Protein AF-A0A969ICI6-F1 (afdb_monomer)

Sequence (180 aa):
PVVDEGGFGYSMNFIQTKTVRDAAAMLDCVSHPQIGDPFIIPKPAEPYATLARKDPGKLRIGLVLSEMFGVKVDPEVAAAVKETGKVLASMGHTVEPAETEIGGLDTLRAVNNLFFFAFDARLDAYAKRTGLKPGPDTLEPVILSIYEWAKSITPAQFTARSPLPTRPVAAWPRSSRATT

Structure (mmCIF, N/CA/C/O backbone):
data_AF-A0A969ICI6-F1
#
_entry.id   AF-A0A969ICI6-F1
#
loop_
_atom_site.group_PDB
_atom_site.id
_atom_site.type_symbol
_atom_site.label_atom_id
_atom_site.label_alt_id
_atom_site.label_comp_id
_atom_site.label_asym_id
_atom_site.label_entity_id
_atom_site.label_seq_id
_atom_site.pdbx_PDB_ins_code
_atom_site.Cartn_x
_atom_site.Cartn_y
_atom_site.Cartn_z
_atom_site.occupancy
_atom_site.B_iso_or_equiv
_atom_site.auth_seq_id
_atom_site.auth_comp_id
_atom_site.auth_asym_id
_atom_site.auth_atom_id
_atom_site.pdbx_PDB_model_num
ATOM 1 N N . PRO A 1 1 ? -22.402 12.761 1.453 1.00 47.88 1 PRO A N 1
ATOM 2 C CA . 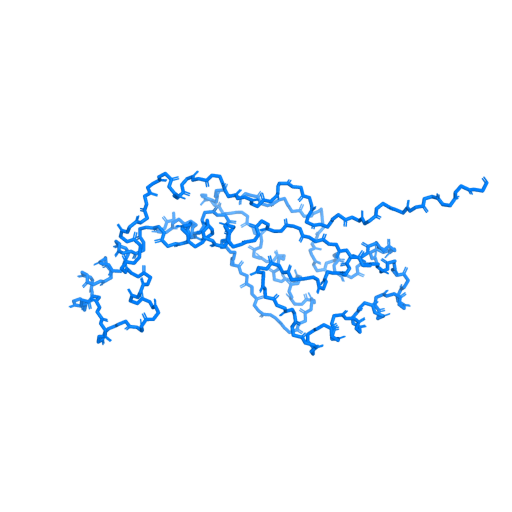PRO A 1 1 ? -21.967 11.355 1.674 1.00 47.88 1 PRO A CA 1
ATOM 3 C C . PRO A 1 1 ? -22.437 10.852 3.053 1.00 47.88 1 PRO A C 1
ATOM 5 O O . PRO A 1 1 ? -22.438 11.639 3.992 1.00 47.88 1 PRO A O 1
ATOM 8 N N . VAL A 1 2 ? -22.898 9.597 3.169 1.00 53.31 2 VAL A N 1
ATOM 9 C CA . VAL A 1 2 ? -23.387 9.006 4.446 1.00 53.31 2 VAL A CA 1
ATOM 10 C C . VAL A 1 2 ? -22.228 8.578 5.364 1.00 53.31 2 VAL A C 1
ATOM 12 O O . VAL A 1 2 ? -22.405 8.459 6.572 1.00 53.31 2 VAL A O 1
ATOM 15 N N . VAL A 1 3 ? -21.034 8.388 4.801 1.00 57.97 3 VAL A N 1
ATOM 16 C CA . VAL A 1 3 ? -19.773 8.137 5.507 1.00 57.97 3 VAL A CA 1
ATOM 17 C C . VAL A 1 3 ? -18.710 8.999 4.821 1.00 57.97 3 VAL A C 1
ATOM 19 O O . VAL A 1 3 ? -18.741 9.122 3.596 1.00 57.97 3 VAL A O 1
ATOM 22 N N . ASP A 1 4 ? -17.849 9.643 5.608 1.00 58.12 4 ASP A N 1
ATOM 23 C CA . ASP A 1 4 ? -16.663 10.358 5.116 1.00 58.12 4 ASP A CA 1
ATOM 24 C C . ASP A 1 4 ? -15.622 9.369 4.550 1.00 58.12 4 ASP A C 1
ATOM 26 O O . ASP A 1 4 ? -15.806 8.148 4.600 1.00 58.12 4 ASP A O 1
ATOM 30 N N . GLU A 1 5 ? -14.508 9.877 4.036 1.00 66.81 5 GLU A N 1
ATOM 31 C CA . GLU A 1 5 ? -13.330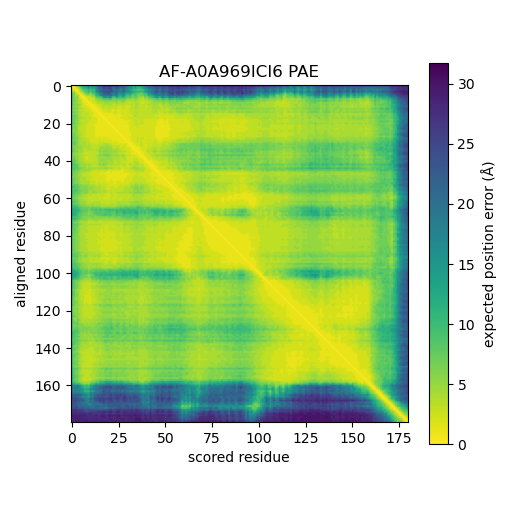 9.071 3.749 1.00 66.81 5 GLU A CA 1
ATOM 32 C C . GLU A 1 5 ? -12.826 8.363 5.019 1.00 66.81 5 GLU A C 1
ATOM 34 O O . GLU A 1 5 ? -12.263 8.961 5.939 1.00 66.81 5 GLU A O 1
ATOM 39 N N . GLY A 1 6 ? -13.014 7.043 5.075 1.00 66.31 6 GLY A N 1
ATOM 40 C CA . GLY A 1 6 ? -12.426 6.227 6.127 1.00 66.31 6 GLY A CA 1
ATOM 41 C C . GLY A 1 6 ? -10.909 6.218 5.982 1.00 66.31 6 GLY A C 1
ATOM 42 O O . GLY A 1 6 ? -10.407 5.747 4.976 1.00 66.31 6 GLY A O 1
ATOM 43 N N . GLY A 1 7 ? -10.166 6.696 6.981 1.00 73.25 7 GLY A N 1
ATOM 44 C CA . GLY A 1 7 ? -8.702 6.576 7.001 1.00 73.25 7 GLY A CA 1
ATOM 45 C C . GLY A 1 7 ? -7.912 7.835 6.641 1.00 73.25 7 GLY A C 1
ATOM 46 O O . GLY A 1 7 ? -6.708 7.719 6.441 1.00 73.25 7 GLY A O 1
ATOM 47 N N . PHE A 1 8 ? -8.532 9.021 6.612 1.00 77.69 8 PHE A N 1
ATOM 48 C CA . PHE A 1 8 ? -7.826 10.317 6.630 1.00 77.69 8 PHE A CA 1
ATOM 49 C C . PHE A 1 8 ? -6.759 10.503 5.525 1.00 77.69 8 PHE A C 1
ATOM 51 O O . PHE A 1 8 ? -5.668 11.003 5.804 1.00 77.69 8 PHE A O 1
ATOM 58 N N . GLY A 1 9 ? -7.023 10.072 4.289 1.00 81.56 9 GLY A N 1
ATOM 59 C CA . GLY A 1 9 ? -6.062 10.134 3.178 1.00 81.56 9 GLY A CA 1
ATOM 60 C C . GLY A 1 9 ? -5.249 8.856 2.963 1.00 81.56 9 GLY A C 1
ATOM 61 O O . GLY A 1 9 ? -4.500 8.772 1.992 1.00 81.56 9 GLY A O 1
ATOM 62 N N . TYR A 1 10 ? -5.351 7.867 3.862 1.00 82.19 10 TYR A N 1
ATOM 63 C CA . TYR A 1 10 ? -4.535 6.644 3.823 1.00 82.19 10 TYR A CA 1
ATOM 64 C C . TYR A 1 10 ? -5.280 5.406 3.320 1.00 82.19 10 TYR A C 1
ATOM 66 O O . TYR A 1 10 ? -4.633 4.422 2.957 1.00 82.19 10 TYR A O 1
ATOM 74 N N . SER A 1 11 ? -6.616 5.414 3.308 1.00 84.50 11 SER A N 1
ATOM 75 C CA . SER A 1 11 ? -7.381 4.326 2.697 1.00 84.50 11 SER A CA 1
ATOM 76 C C . SER A 1 11 ? -7.722 4.681 1.263 1.00 84.50 11 SER A C 1
ATOM 78 O O . SER A 1 11 ? -8.246 5.755 0.992 1.00 84.50 11 SER A O 1
ATOM 80 N N . MET A 1 12 ? -7.459 3.754 0.348 1.00 85.81 12 MET A N 1
ATOM 81 C CA . MET A 1 12 ? -7.749 3.929 -1.068 1.00 85.81 12 MET A CA 1
ATOM 82 C C . MET A 1 12 ? -8.627 2.781 -1.546 1.00 85.81 12 MET A C 1
ATOM 84 O O . MET A 1 12 ? -8.307 1.611 -1.334 1.00 85.81 12 MET A O 1
ATOM 88 N N . ASN A 1 13 ? -9.717 3.117 -2.232 1.00 86.88 13 ASN A N 1
ATOM 89 C CA . ASN A 1 13 ? -10.552 2.132 -2.905 1.00 86.88 13 ASN A CA 1
ATOM 90 C C . ASN A 1 13 ? -10.046 1.921 -4.330 1.00 86.88 13 ASN A C 1
ATOM 92 O O . ASN A 1 13 ? -9.861 2.877 -5.084 1.00 86.88 13 ASN A O 1
ATOM 96 N N . PHE A 1 14 ? -9.859 0.661 -4.714 1.00 91.88 14 PHE A N 1
ATOM 97 C CA . PHE A 1 14 ? -9.581 0.293 -6.095 1.00 91.88 14 PHE A CA 1
ATOM 98 C C . PHE A 1 14 ? -10.059 -1.136 -6.392 1.00 91.88 14 PHE A C 1
ATOM 100 O O . PHE A 1 14 ? -10.727 -1.763 -5.571 1.00 91.88 14 PHE A O 1
ATOM 107 N N . ILE A 1 15 ? -9.759 -1.639 -7.588 1.00 94.31 15 ILE A N 1
ATOM 108 C CA . ILE A 1 15 ? -10.262 -2.910 -8.109 1.00 94.31 15 ILE A CA 1
ATOM 109 C C . ILE A 1 15 ? -9.112 -3.897 -8.288 1.00 94.31 15 ILE A C 1
ATOM 111 O O . ILE A 1 15 ? -8.059 -3.564 -8.834 1.00 94.31 15 ILE A O 1
ATOM 115 N N . GLN A 1 16 ? -9.339 -5.143 -7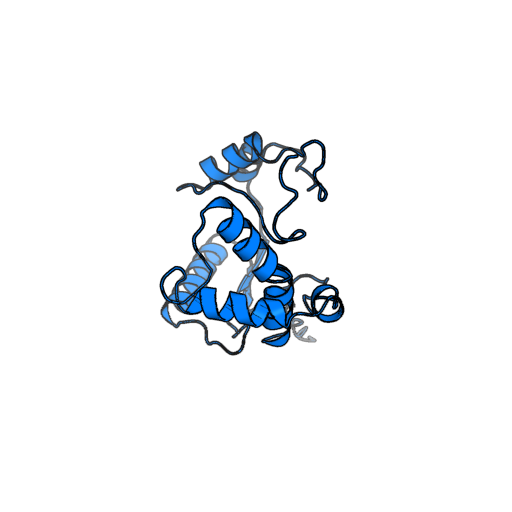.875 1.00 97.25 16 GLN A N 1
ATOM 116 C CA . GLN A 1 16 ? -8.412 -6.238 -8.131 1.00 97.25 16 GLN A CA 1
ATOM 117 C C . GLN A 1 16 ? -8.581 -6.751 -9.567 1.00 97.25 16 GLN A C 1
ATOM 119 O O . GLN A 1 16 ? -9.682 -7.097 -9.992 1.00 97.25 16 GLN A O 1
ATOM 124 N N . THR A 1 17 ? -7.481 -6.833 -10.316 1.00 97.81 17 THR A N 1
ATOM 125 C CA . THR A 1 17 ? -7.467 -7.316 -11.705 1.00 97.81 17 THR A CA 1
ATOM 126 C C . THR A 1 17 ? -6.329 -8.313 -11.921 1.00 97.81 17 THR A C 1
ATOM 128 O O . THR A 1 17 ? -5.400 -8.396 -11.120 1.00 97.81 17 THR A O 1
ATOM 131 N N . LYS A 1 18 ? -6.401 -9.094 -13.007 1.00 98.06 18 LYS A N 1
ATOM 132 C CA . LYS A 1 18 ? -5.344 -10.050 -13.392 1.00 98.06 18 LYS A CA 1
ATOM 133 C C . LYS A 1 18 ? -4.358 -9.487 -14.416 1.00 98.06 18 LYS A C 1
ATOM 135 O O . LYS A 1 18 ? -3.350 -10.128 -14.694 1.00 98.06 18 LYS A O 1
ATOM 140 N N . THR A 1 19 ? -4.651 -8.332 -15.015 1.00 98.25 19 THR A N 1
ATOM 141 C CA . THR A 1 19 ? -3.803 -7.727 -16.047 1.00 98.25 19 THR A CA 1
ATOM 142 C C . THR A 1 19 ? -3.689 -6.220 -15.846 1.00 98.25 19 THR A C 1
ATOM 144 O O . THR A 1 19 ? -4.648 -5.563 -15.444 1.00 98.25 19 THR A O 1
ATOM 147 N N . VAL A 1 20 ? -2.528 -5.656 -16.194 1.00 97.69 20 VAL A N 1
ATOM 148 C CA . VAL A 1 20 ? -2.287 -4.201 -16.134 1.00 97.69 20 VAL A CA 1
ATOM 149 C C . VAL A 1 20 ? -3.232 -3.437 -17.067 1.00 97.69 20 VAL A C 1
ATOM 151 O O . VAL A 1 20 ? -3.688 -2.352 -16.725 1.00 97.69 20 VAL A O 1
ATOM 154 N N . ARG A 1 21 ? -3.581 -4.023 -18.221 1.00 97.94 21 ARG A N 1
ATOM 155 C CA . ARG A 1 21 ? -4.558 -3.453 -19.161 1.00 97.94 21 ARG A CA 1
ATOM 156 C C . ARG A 1 21 ? -5.906 -3.211 -18.486 1.00 97.94 21 ARG A C 1
ATOM 158 O O . ARG A 1 21 ? -6.483 -2.143 -18.665 1.00 97.94 21 ARG A O 1
ATOM 165 N N . ASP A 1 22 ? -6.401 -4.194 -17.739 1.00 98.12 22 ASP A N 1
ATOM 166 C CA . ASP A 1 22 ? -7.715 -4.095 -17.107 1.00 98.12 22 ASP A CA 1
ATOM 167 C C . ASP A 1 22 ? -7.663 -3.119 -15.918 1.00 98.12 22 ASP A C 1
ATOM 169 O O . ASP A 1 22 ? -8.577 -2.316 -15.760 1.00 98.12 22 ASP A O 1
ATOM 173 N N . ALA A 1 23 ? -6.568 -3.095 -15.142 1.00 98.06 23 ALA A N 1
ATOM 174 C CA . ALA A 1 23 ? -6.358 -2.071 -14.110 1.00 98.06 23 ALA A CA 1
ATOM 175 C C . ALA A 1 23 ? -6.380 -0.648 -14.698 1.00 98.06 23 ALA A C 1
ATOM 177 O O . ALA A 1 23 ? -7.051 0.232 -14.165 1.00 98.06 23 ALA A O 1
ATOM 178 N N . ALA A 1 24 ? -5.689 -0.431 -15.820 1.00 97.56 24 ALA A N 1
ATOM 179 C CA . ALA A 1 24 ? -5.647 0.862 -16.492 1.00 97.56 24 ALA A CA 1
ATOM 180 C C . ALA A 1 24 ? -7.034 1.295 -17.000 1.00 97.56 24 ALA A C 1
ATOM 182 O O . ALA A 1 24 ? -7.441 2.430 -16.770 1.00 97.56 24 ALA A O 1
ATOM 183 N N . ALA A 1 25 ? -7.795 0.375 -17.602 1.00 97.38 25 ALA A N 1
ATOM 184 C CA . ALA A 1 25 ? -9.175 0.645 -18.006 1.00 97.38 25 ALA A CA 1
ATOM 185 C C . ALA A 1 25 ? -10.076 0.981 -16.804 1.00 97.38 25 ALA A C 1
ATOM 187 O O . ALA A 1 25 ? -10.902 1.887 -16.887 1.00 97.38 25 ALA A O 1
ATOM 188 N N . MET A 1 26 ? -9.896 0.302 -15.666 1.00 97.88 26 MET A N 1
ATOM 189 C CA . MET A 1 26 ? -10.672 0.612 -14.465 1.00 97.88 26 MET A CA 1
ATOM 190 C C . MET A 1 26 ? -10.329 1.982 -13.879 1.00 97.88 26 MET A C 1
ATOM 192 O O . MET A 1 26 ? -11.252 2.672 -13.454 1.00 97.88 26 MET A O 1
ATOM 196 N N . LEU A 1 27 ? -9.060 2.412 -13.893 1.00 96.56 27 LEU A N 1
ATOM 197 C CA . LEU A 1 27 ? -8.688 3.779 -13.496 1.00 96.56 27 LEU A CA 1
ATOM 198 C C . LEU A 1 27 ? -9.403 4.825 -14.363 1.00 96.56 27 LEU A C 1
ATOM 200 O O . LEU A 1 27 ? -9.948 5.792 -13.832 1.00 96.56 27 LEU A O 1
ATOM 204 N N . ASP A 1 28 ? -9.485 4.599 -15.678 1.00 96.12 28 ASP A N 1
ATOM 205 C CA . ASP A 1 28 ? -10.225 5.487 -16.584 1.00 96.12 28 ASP A CA 1
ATOM 206 C C . ASP A 1 28 ? -11.712 5.589 -16.228 1.00 96.12 28 ASP A C 1
ATOM 208 O O . ASP A 1 28 ? -12.308 6.651 -16.396 1.00 96.12 28 ASP A O 1
ATOM 212 N N . CYS A 1 29 ? -12.310 4.522 -15.693 1.00 94.81 29 CYS A N 1
ATOM 213 C CA . CYS A 1 29 ? -13.703 4.524 -15.255 1.00 94.81 29 CYS A CA 1
ATOM 214 C C . CYS A 1 29 ? -13.898 5.168 -13.874 1.00 94.81 29 CYS A C 1
ATOM 216 O O . CYS A 1 29 ? -14.806 5.984 -13.703 1.00 94.81 29 CYS A O 1
ATOM 218 N N . VAL A 1 30 ? -13.087 4.800 -12.876 1.00 93.06 30 VAL A N 1
ATOM 219 C CA . VAL A 1 30 ? -13.411 5.061 -11.458 1.00 93.06 30 VAL A CA 1
ATOM 220 C C . VAL A 1 30 ? -12.621 6.198 -10.825 1.00 93.06 30 VAL A C 1
ATOM 222 O O . VAL A 1 30 ? -13.051 6.719 -9.801 1.00 93.06 30 VAL A O 1
ATOM 225 N N . SER A 1 31 ? -11.504 6.631 -11.414 1.00 91.44 31 SER A N 1
ATOM 226 C CA . SER A 1 31 ? -10.666 7.689 -10.835 1.00 91.44 31 SER A CA 1
ATOM 227 C C . SER A 1 31 ? -11.244 9.078 -11.105 1.00 91.44 31 SER A C 1
ATOM 229 O O . SER A 1 31 ? -10.595 9.901 -11.732 1.00 91.44 31 SER A O 1
ATOM 231 N N . HIS A 1 32 ? -12.478 9.357 -10.692 1.00 88.44 32 HIS A N 1
ATOM 232 C CA . HIS A 1 32 ? -13.139 10.653 -10.868 1.00 88.44 32 HIS A CA 1
ATOM 233 C C . HIS A 1 32 ? -13.442 11.286 -9.510 1.00 88.44 32 HIS A C 1
ATOM 235 O O . HIS A 1 32 ? -14.122 10.632 -8.718 1.00 88.44 32 HIS A O 1
ATOM 241 N N . PRO A 1 33 ? -13.023 12.542 -9.256 1.00 88.50 33 PRO A N 1
ATOM 242 C CA . PRO A 1 33 ? -13.374 13.212 -8.011 1.00 88.50 33 PRO A CA 1
ATOM 243 C C . PRO A 1 33 ? -14.897 13.346 -7.897 1.00 88.50 33 PRO A C 1
ATOM 245 O O . PRO A 1 33 ? -15.570 13.716 -8.865 1.00 88.50 33 PRO A O 1
ATOM 248 N N . GLN A 1 34 ? -15.433 13.026 -6.727 1.00 86.62 34 GLN A N 1
ATOM 249 C CA . GLN A 1 34 ? -16.843 13.138 -6.377 1.00 86.62 34 GLN A CA 1
ATOM 250 C C . GLN A 1 34 ? -17.090 14.375 -5.506 1.00 86.62 34 GLN A C 1
ATOM 252 O O . GLN A 1 34 ? -16.189 14.937 -4.880 1.00 86.62 34 GLN A O 1
ATOM 257 N N . ILE A 1 35 ? -18.347 14.825 -5.460 1.00 87.25 35 ILE A N 1
ATOM 258 C CA . ILE A 1 35 ? -18.742 15.933 -4.586 1.00 87.25 35 ILE A CA 1
ATOM 259 C C . ILE A 1 35 ? -18.519 15.517 -3.128 1.00 87.25 35 ILE A C 1
ATOM 261 O O . ILE A 1 35 ? -19.179 14.606 -2.625 1.00 87.25 35 ILE A O 1
ATOM 265 N N . GLY A 1 36 ? -17.637 16.249 -2.449 1.00 84.12 36 GLY A N 1
ATOM 266 C CA . GLY A 1 36 ? -17.279 16.007 -1.054 1.00 84.12 36 GLY A CA 1
ATOM 267 C C . GLY A 1 36 ? -15.954 15.274 -0.856 1.00 84.12 36 GLY A C 1
ATOM 268 O O . GLY A 1 36 ? -15.578 15.104 0.297 1.00 84.12 36 GLY A O 1
ATOM 269 N N . ASP A 1 37 ? -15.246 14.888 -1.925 1.00 85.88 37 ASP A N 1
ATOM 270 C CA . ASP A 1 37 ? -13.914 14.290 -1.793 1.00 85.88 37 ASP A CA 1
ATOM 271 C C . ASP A 1 37 ? -12.939 15.290 -1.143 1.00 85.88 37 ASP A C 1
ATOM 273 O O . ASP A 1 37 ? -12.763 16.400 -1.663 1.00 85.88 37 ASP A O 1
ATOM 277 N N . PRO A 1 38 ? -12.284 14.922 -0.027 1.00 84.31 38 PRO A N 1
ATOM 278 C CA . PRO A 1 38 ? -11.334 15.803 0.647 1.00 84.31 38 PRO A CA 1
ATOM 279 C C . PRO A 1 38 ? -9.985 15.872 -0.083 1.00 84.31 38 PRO A C 1
ATOM 281 O O . PRO A 1 38 ? -9.264 16.863 0.055 1.00 84.31 38 PRO A O 1
ATOM 284 N N . PHE A 1 39 ? -9.652 14.855 -0.890 1.00 84.81 39 PHE A N 1
ATOM 285 C CA . PHE A 1 39 ? -8.406 14.778 -1.652 1.00 84.81 39 PHE A CA 1
ATOM 286 C C . PHE A 1 39 ? -8.678 14.574 -3.142 1.00 84.81 39 PHE A C 1
ATOM 288 O O . PHE A 1 39 ? -9.237 13.567 -3.568 1.00 84.81 39 PHE A O 1
ATOM 295 N N . ILE A 1 40 ? -8.222 15.525 -3.959 1.00 87.25 40 ILE A N 1
ATOM 296 C CA . ILE A 1 40 ? -8.330 15.451 -5.419 1.00 87.25 40 ILE A CA 1
ATOM 297 C C . ILE A 1 40 ? -6.968 15.065 -5.993 1.00 87.25 40 ILE A C 1
ATOM 299 O O . ILE A 1 40 ? -5.995 15.811 -5.870 1.00 87.25 40 ILE A O 1
ATOM 303 N N . ILE A 1 41 ? -6.906 13.908 -6.652 1.00 87.75 41 ILE A N 1
ATOM 304 C CA . ILE A 1 41 ? -5.695 13.426 -7.324 1.00 87.75 41 ILE A CA 1
ATOM 305 C C . ILE A 1 41 ? -5.658 13.980 -8.759 1.00 87.75 41 ILE A C 1
ATOM 307 O O . ILE A 1 41 ? -6.626 13.793 -9.503 1.00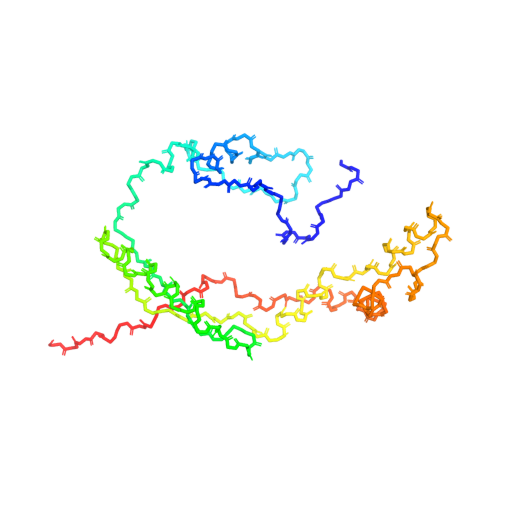 87.75 41 ILE A O 1
ATOM 311 N N . PRO A 1 42 ? -4.561 14.638 -9.185 1.00 89.25 42 PRO A N 1
ATOM 312 C CA . PRO A 1 42 ? -4.417 15.112 -10.556 1.00 89.25 42 PRO A CA 1
ATOM 313 C C . PRO A 1 42 ? -4.504 13.968 -11.568 1.00 89.25 42 PRO A C 1
ATOM 315 O O . PRO A 1 42 ? -3.793 12.967 -11.458 1.00 89.25 42 PRO A O 1
ATOM 318 N N . LYS A 1 43 ? -5.352 14.139 -12.586 1.00 89.12 43 LYS A N 1
ATOM 319 C CA . LYS A 1 43 ? -5.438 13.191 -13.695 1.00 89.12 43 LYS A CA 1
ATOM 320 C C . LYS A 1 43 ? -4.290 13.382 -14.682 1.00 89.12 43 LYS A C 1
ATOM 322 O O . LYS A 1 43 ? -3.891 14.523 -14.934 1.00 89.12 43 LYS A O 1
ATOM 327 N N . PRO A 1 44 ? -3.797 12.296 -15.296 1.00 91.81 44 PRO A N 1
ATOM 328 C CA . PRO A 1 44 ? -2.949 12.417 -16.469 1.00 91.81 44 PRO A CA 1
ATOM 329 C C . PRO A 1 44 ? -3.691 13.112 -17.619 1.00 91.81 44 PRO A C 1
ATOM 331 O O . PRO A 1 44 ? -4.919 13.110 -17.684 1.00 91.81 44 PRO A O 1
ATOM 334 N N . ALA A 1 45 ? -2.928 13.671 -18.560 1.00 92.38 45 ALA A N 1
ATOM 335 C CA . ALA A 1 45 ? -3.477 14.323 -19.751 1.00 92.38 45 ALA A CA 1
ATOM 336 C C . ALA A 1 45 ? -4.177 13.348 -20.719 1.00 92.38 45 ALA A C 1
ATOM 338 O O . ALA A 1 45 ? -4.955 13.769 -21.568 1.00 92.38 45 ALA A O 1
ATOM 339 N N . GLU A 1 46 ? -3.897 12.050 -20.599 1.00 96.00 46 GLU A N 1
ATOM 340 C CA . GLU A 1 46 ? -4.437 10.992 -21.448 1.00 96.00 46 GLU A CA 1
ATOM 341 C C . GLU A 1 46 ? -4.979 9.842 -20.593 1.00 96.00 46 GLU A C 1
ATOM 343 O O . GLU A 1 46 ? -4.490 9.647 -19.477 1.00 96.00 46 GLU A O 1
ATOM 348 N N . PRO A 1 47 ? -5.931 9.044 -21.115 1.00 97.06 47 PRO A N 1
ATOM 349 C CA . PRO A 1 47 ? -6.437 7.865 -20.420 1.00 97.06 47 PRO A CA 1
ATOM 350 C C . PRO A 1 47 ? -5.315 6.908 -19.999 1.00 97.06 47 PRO A C 1
ATOM 352 O O . PRO A 1 47 ? -4.375 6.649 -20.763 1.00 97.06 47 PRO A O 1
ATOM 355 N N . TYR A 1 48 ? -5.433 6.330 -18.809 1.00 97.12 48 TYR A N 1
ATOM 356 C CA . TYR A 1 48 ? -4.512 5.331 -18.278 1.00 97.12 48 TYR A CA 1
ATOM 357 C C . TYR A 1 48 ? -4.376 4.137 -19.225 1.00 97.12 48 TYR A C 1
ATOM 359 O O . TYR A 1 48 ? -3.261 3.658 -19.432 1.00 97.12 48 TYR A O 1
ATOM 367 N N . ALA A 1 49 ? -5.463 3.679 -19.859 1.00 97.50 49 ALA A N 1
ATOM 368 C CA . ALA A 1 49 ? -5.419 2.582 -20.829 1.00 97.50 49 ALA A CA 1
ATOM 369 C C . ALA A 1 49 ? -4.567 2.905 -22.071 1.00 97.50 49 ALA A C 1
ATOM 371 O O . ALA A 1 49 ? -3.977 1.998 -22.668 1.00 97.50 49 ALA A O 1
ATOM 372 N N . THR A 1 50 ? -4.477 4.186 -22.443 1.00 97.56 50 THR A N 1
ATOM 373 C CA . THR A 1 50 ? -3.583 4.672 -23.501 1.00 97.56 50 THR A CA 1
ATOM 374 C C . THR A 1 50 ? -2.147 4.746 -22.992 1.00 97.56 50 THR A C 1
ATOM 376 O O . THR A 1 50 ? -1.240 4.219 -23.637 1.00 97.56 50 THR A O 1
ATOM 379 N N . LEU A 1 51 ? -1.930 5.349 -21.819 1.00 96.56 51 LEU A N 1
ATOM 380 C CA . LEU A 1 51 ? -0.598 5.499 -21.223 1.00 96.56 51 LEU A CA 1
ATOM 381 C C . LEU A 1 51 ? 0.077 4.157 -20.929 1.00 96.56 51 LEU A C 1
ATOM 383 O O . LEU A 1 51 ? 1.267 4.012 -21.191 1.00 96.56 51 LEU A O 1
ATOM 387 N N . ALA A 1 52 ? -0.677 3.154 -20.477 1.00 96.56 52 ALA A N 1
ATOM 388 C CA . ALA A 1 52 ? -0.170 1.815 -20.173 1.00 96.56 52 ALA A CA 1
ATOM 389 C C . ALA A 1 52 ? 0.420 1.077 -21.391 1.00 96.56 52 ALA A C 1
ATOM 391 O O . ALA A 1 52 ? 1.058 0.039 -21.233 1.00 96.56 52 ALA A O 1
ATOM 392 N N . ARG A 1 53 ? 0.189 1.584 -22.609 1.00 95.81 53 ARG A N 1
ATOM 393 C CA . ARG A 1 53 ? 0.725 1.030 -23.861 1.00 95.81 53 ARG A CA 1
ATOM 394 C C . ARG A 1 53 ? 1.916 1.814 -24.402 1.00 95.81 53 ARG A C 1
ATOM 396 O O . ARG A 1 53 ? 2.501 1.391 -25.397 1.00 95.81 53 ARG A O 1
ATOM 403 N N . LYS A 1 54 ? 2.242 2.961 -23.807 1.00 95.44 54 LYS A N 1
ATOM 404 C CA . LYS A 1 54 ? 3.363 3.789 -24.248 1.00 95.44 54 LYS A CA 1
ATOM 405 C C . LYS A 1 54 ? 4.667 3.240 -23.692 1.00 95.44 54 LYS A C 1
ATOM 407 O O . LYS A 1 54 ? 4.717 2.777 -22.557 1.00 95.44 54 LYS A O 1
ATOM 412 N N . ASP A 1 55 ? 5.718 3.330 -24.500 1.00 94.88 55 ASP A N 1
ATOM 413 C CA . ASP A 1 55 ? 7.075 3.064 -24.038 1.00 94.88 55 ASP A CA 1
ATOM 414 C C . ASP A 1 55 ? 7.461 4.132 -22.995 1.00 94.88 55 ASP A C 1
ATOM 416 O O . ASP A 1 55 ? 7.438 5.325 -23.321 1.00 94.88 55 ASP A O 1
ATOM 420 N N . PRO A 1 56 ? 7.784 3.750 -21.742 1.00 94.31 56 PRO A N 1
ATOM 421 C CA . PRO A 1 56 ? 8.223 4.700 -20.722 1.00 94.31 56 PRO A CA 1
ATOM 422 C C . PRO A 1 56 ? 9.649 5.223 -20.968 1.00 94.31 56 PRO A C 1
ATOM 424 O O . PRO A 1 56 ? 10.116 6.100 -20.238 1.00 94.31 56 PRO A O 1
ATOM 427 N N . GLY A 1 57 ? 10.360 4.680 -21.959 1.00 96.12 57 GLY A N 1
ATOM 428 C CA . GLY A 1 57 ? 11.772 4.931 -22.183 1.00 96.12 57 GLY A CA 1
ATOM 429 C C . GLY A 1 57 ? 12.646 4.295 -21.100 1.00 96.12 57 GLY A C 1
ATOM 430 O O . GLY A 1 57 ? 12.263 3.364 -20.388 1.00 96.12 57 GLY A O 1
ATOM 431 N N . LYS A 1 58 ? 13.873 4.804 -20.961 1.00 96.62 58 LYS A N 1
ATOM 432 C CA . LYS A 1 58 ? 14.827 4.303 -19.964 1.00 96.62 58 LYS A CA 1
ATOM 433 C C . LYS A 1 58 ? 14.575 4.969 -18.617 1.00 96.62 58 LYS A C 1
ATOM 435 O O . LYS A 1 58 ? 14.620 6.190 -18.502 1.00 96.62 58 LYS A O 1
ATOM 440 N N . LEU A 1 59 ? 14.363 4.150 -17.593 1.00 97.69 59 LEU A N 1
ATOM 441 C CA . LEU A 1 59 ? 14.066 4.581 -16.231 1.00 97.69 59 LEU A CA 1
ATOM 442 C C . LEU A 1 59 ? 15.229 4.219 -15.313 1.00 97.69 59 LEU A C 1
ATOM 444 O O . LEU A 1 59 ? 15.985 3.288 -15.595 1.00 97.69 59 LEU A O 1
ATOM 448 N N . ARG A 1 60 ? 15.340 4.943 -14.200 1.00 96.88 60 ARG A N 1
ATOM 449 C CA . ARG A 1 60 ? 16.191 4.574 -13.065 1.00 96.88 60 ARG A CA 1
ATOM 450 C C . ARG A 1 60 ? 15.313 3.962 -11.983 1.00 96.88 60 ARG A C 1
ATOM 452 O O . ARG A 1 60 ? 14.364 4.604 -11.538 1.00 96.88 60 ARG A O 1
ATOM 459 N N . ILE A 1 61 ? 15.609 2.729 -11.592 1.00 96.31 61 ILE A N 1
ATOM 460 C CA . ILE A 1 61 ? 14.770 1.903 -10.722 1.00 96.31 61 ILE A CA 1
ATOM 461 C C . ILE A 1 61 ? 15.590 1.481 -9.506 1.00 96.31 61 ILE A C 1
ATOM 463 O O . ILE A 1 61 ? 16.648 0.869 -9.639 1.00 96.31 61 ILE A O 1
ATOM 467 N N . GLY A 1 62 ? 15.090 1.832 -8.324 1.00 94.88 62 GLY A N 1
ATOM 468 C CA . GLY A 1 62 ? 15.726 1.527 -7.050 1.00 94.88 62 GLY A CA 1
ATOM 469 C C . GLY A 1 62 ? 15.190 0.215 -6.502 1.00 94.88 62 GLY A C 1
ATOM 470 O O . GLY A 1 62 ? 13.980 0.088 -6.313 1.00 94.88 62 GLY A O 1
ATOM 471 N N . LEU A 1 63 ? 16.067 -0.751 -6.237 1.00 94.56 63 LEU A N 1
ATOM 472 C CA . LEU A 1 63 ? 15.694 -1.980 -5.535 1.00 94.56 63 LEU A CA 1
ATOM 473 C C . LEU A 1 63 ? 15.966 -1.830 -4.043 1.00 94.56 63 LEU A C 1
ATOM 475 O O . LEU A 1 63 ? 17.121 -1.764 -3.624 1.00 94.56 63 LEU A O 1
ATOM 479 N N . VAL A 1 64 ? 14.896 -1.826 -3.254 1.00 92.12 64 VAL A N 1
ATOM 480 C CA . VAL A 1 64 ? 14.961 -1.788 -1.793 1.00 92.12 64 VAL A CA 1
ATOM 481 C C . VAL A 1 64 ? 14.762 -3.199 -1.253 1.00 92.12 64 VAL A C 1
ATOM 483 O O . VAL A 1 64 ? 13.723 -3.815 -1.476 1.00 92.12 64 VAL A O 1
ATOM 486 N N . LEU A 1 65 ? 15.771 -3.706 -0.547 1.00 91.75 65 LEU A N 1
ATOM 487 C CA . LEU A 1 65 ? 15.759 -5.025 0.103 1.00 91.75 65 LEU A CA 1
ATOM 488 C C . LEU A 1 65 ? 16.145 -4.943 1.589 1.00 91.75 65 LEU A C 1
ATOM 490 O O . LEU A 1 65 ? 16.371 -5.970 2.227 1.00 91.75 65 LEU A O 1
ATOM 494 N N . SER A 1 66 ? 16.270 -3.724 2.119 1.00 87.69 66 SER A N 1
ATOM 495 C CA . SER A 1 66 ? 16.557 -3.466 3.525 1.00 87.69 66 SER A CA 1
ATOM 496 C C . SER A 1 66 ? 15.332 -3.725 4.403 1.00 87.69 66 SER A C 1
ATOM 498 O O . SER A 1 66 ? 14.187 -3.703 3.949 1.00 87.69 66 SER A O 1
ATOM 500 N N . GLU A 1 67 ? 15.580 -3.967 5.688 1.00 85.62 67 GLU A N 1
ATOM 501 C CA . GLU A 1 67 ? 14.532 -4.078 6.701 1.00 85.62 67 GLU A CA 1
ATOM 502 C C . GLU A 1 67 ? 13.831 -2.721 6.867 1.00 85.62 67 GLU A C 1
ATOM 504 O O . GLU A 1 67 ? 14.499 -1.706 7.037 1.00 85.62 67 GLU A O 1
ATOM 509 N N . MET A 1 68 ? 12.494 -2.683 6.840 1.00 76.69 68 MET A N 1
ATOM 510 C CA . MET A 1 68 ? 11.748 -1.415 6.972 1.00 76.69 68 MET A CA 1
ATOM 511 C C . MET A 1 68 ? 11.281 -1.134 8.407 1.00 76.69 68 MET A C 1
ATOM 513 O O . MET A 1 68 ? 11.244 0.013 8.841 1.00 76.69 68 MET A O 1
ATOM 517 N N . PHE A 1 69 ? 10.941 -2.180 9.165 1.00 80.25 69 PHE A N 1
ATOM 518 C CA . PHE A 1 69 ? 10.375 -2.064 10.517 1.00 80.25 69 PHE A CA 1
ATOM 519 C C . PHE A 1 69 ? 11.078 -2.978 11.531 1.00 80.25 69 PHE A C 1
ATOM 521 O O . PHE A 1 69 ? 10.447 -3.508 12.441 1.00 80.25 69 PHE A O 1
ATOM 528 N N . GLY A 1 70 ? 12.382 -3.209 11.340 1.00 80.38 70 GLY A N 1
ATOM 529 C CA . GLY A 1 70 ? 13.149 -4.192 12.119 1.00 80.38 70 GLY A CA 1
ATOM 530 C C . GLY A 1 70 ? 12.759 -5.643 11.817 1.00 80.38 70 GLY A C 1
ATOM 531 O O . GLY A 1 70 ? 12.986 -6.535 12.631 1.00 80.38 70 GLY A O 1
ATOM 532 N N . VAL A 1 71 ? 12.122 -5.869 10.664 1.00 85.31 71 VAL A N 1
ATOM 533 C CA . VAL A 1 71 ? 11.745 -7.191 10.164 1.00 85.31 71 VAL A CA 1
ATOM 534 C C . VAL A 1 71 ? 12.511 -7.445 8.877 1.00 85.31 71 VAL A C 1
ATOM 536 O O . VAL A 1 71 ? 12.432 -6.658 7.929 1.00 85.31 71 VAL A O 1
ATOM 539 N N . LYS A 1 72 ? 13.243 -8.560 8.856 1.00 89.50 72 LYS A N 1
ATOM 540 C CA . LYS A 1 72 ? 13.974 -9.024 7.679 1.00 89.50 72 LYS A CA 1
ATOM 541 C C . LYS A 1 72 ? 13.028 -9.363 6.545 1.00 89.50 72 LYS A C 1
ATOM 543 O O . LYS A 1 72 ? 12.006 -10.010 6.753 1.00 89.50 72 LYS A O 1
ATOM 548 N N . VAL A 1 73 ? 13.417 -8.959 5.339 1.00 91.81 73 VAL A N 1
ATOM 549 C CA . VAL A 1 73 ? 12.764 -9.424 4.118 1.00 91.81 73 VAL A CA 1
ATOM 550 C C . VAL A 1 73 ? 13.000 -10.925 4.000 1.00 91.81 73 VAL A C 1
ATOM 552 O O . VAL A 1 73 ? 14.131 -11.397 4.140 1.00 91.81 73 VAL A O 1
ATOM 555 N N . ASP A 1 74 ? 11.925 -11.664 3.748 1.00 95.69 74 ASP A N 1
ATOM 556 C CA . ASP A 1 74 ? 11.996 -13.098 3.509 1.00 95.69 74 ASP A CA 1
ATOM 557 C C . ASP A 1 74 ? 12.917 -13.411 2.303 1.00 95.69 74 ASP A C 1
ATOM 559 O O . ASP A 1 74 ? 12.854 -12.705 1.287 1.00 95.69 74 ASP A O 1
ATOM 563 N N . PRO A 1 75 ? 13.787 -14.439 2.378 1.00 96.50 75 PRO A N 1
ATOM 564 C CA . PRO A 1 75 ? 14.712 -14.761 1.294 1.00 96.50 75 PRO A CA 1
ATOM 565 C C . PRO A 1 75 ? 14.046 -15.045 -0.060 1.00 96.50 75 PRO A C 1
ATOM 567 O O . PRO A 1 75 ? 14.613 -14.668 -1.090 1.00 96.50 75 PRO A O 1
ATOM 570 N N . GLU A 1 76 ? 12.863 -15.666 -0.087 1.00 97.94 76 GLU A N 1
ATOM 571 C CA . GLU A 1 76 ? 12.134 -15.956 -1.329 1.00 97.94 76 GLU A CA 1
ATOM 572 C C . GLU A 1 76 ? 11.574 -14.671 -1.947 1.00 97.94 76 GLU A C 1
ATOM 574 O O . GLU A 1 76 ? 11.708 -14.446 -3.154 1.00 97.94 76 GLU A O 1
ATOM 579 N N . VAL A 1 77 ? 11.041 -13.770 -1.115 1.00 96.88 77 VAL A N 1
ATOM 580 C CA . VAL A 1 77 ? 10.600 -12.434 -1.553 1.00 96.88 77 VAL A CA 1
ATOM 581 C C . VAL A 1 77 ? 11.784 -11.641 -2.108 1.00 96.88 77 VAL A C 1
ATOM 583 O O . VAL A 1 77 ? 11.698 -11.071 -3.198 1.00 96.88 77 VAL A O 1
ATOM 586 N N . ALA A 1 78 ? 12.921 -11.648 -1.407 1.00 96.25 78 ALA A N 1
ATOM 587 C CA . ALA A 1 78 ? 14.129 -10.967 -1.860 1.00 96.25 78 ALA A CA 1
ATOM 588 C C . ALA A 1 78 ? 14.644 -11.531 -3.195 1.00 96.25 78 ALA A C 1
ATOM 590 O O . ALA A 1 78 ? 15.094 -10.765 -4.051 1.00 96.25 78 ALA A O 1
ATOM 591 N N . ALA A 1 79 ? 14.572 -12.850 -3.396 1.00 97.62 79 ALA A N 1
ATOM 592 C CA . ALA A 1 79 ? 14.923 -13.482 -4.664 1.00 97.62 79 ALA A CA 1
ATOM 593 C C . ALA A 1 79 ? 13.981 -13.036 -5.795 1.00 97.62 79 ALA A C 1
ATOM 595 O O . ALA A 1 79 ? 14.460 -12.592 -6.839 1.00 97.62 79 ALA A O 1
ATOM 596 N N . ALA A 1 80 ? 12.664 -13.049 -5.573 1.00 98.25 80 ALA A N 1
ATOM 597 C CA . ALA A 1 80 ? 11.677 -12.624 -6.569 1.00 98.25 80 ALA A CA 1
ATOM 598 C C . ALA A 1 80 ? 11.850 -11.151 -6.994 1.00 98.25 80 ALA A C 1
ATOM 600 O O . ALA A 1 80 ? 11.792 -10.825 -8.187 1.00 98.25 80 ALA A O 1
ATOM 601 N N . VAL A 1 81 ? 12.130 -10.253 -6.041 1.00 97.25 81 VAL A N 1
ATOM 602 C CA . VAL A 1 81 ? 12.409 -8.836 -6.336 1.00 97.25 81 VAL A CA 1
ATOM 603 C C . VAL A 1 81 ? 13.704 -8.681 -7.145 1.00 97.25 81 VAL A C 1
ATOM 605 O O . VAL A 1 81 ? 13.738 -7.907 -8.104 1.00 97.25 81 VAL A O 1
ATOM 608 N N . LYS A 1 82 ? 14.758 -9.446 -6.825 1.00 97.88 82 LYS A N 1
ATOM 609 C CA . LYS A 1 82 ? 16.015 -9.441 -7.597 1.00 97.88 82 LYS A CA 1
ATOM 610 C C . LYS A 1 82 ? 15.818 -9.937 -9.028 1.00 97.88 82 LYS A C 1
ATOM 612 O O . LYS A 1 82 ? 16.336 -9.306 -9.948 1.00 97.88 82 LYS A O 1
ATOM 617 N N . GLU A 1 83 ? 15.069 -11.020 -9.232 1.00 98.44 83 GLU A N 1
ATOM 618 C CA . GLU A 1 83 ? 14.758 -11.515 -10.580 1.00 98.44 83 GLU A CA 1
ATOM 619 C C . GLU A 1 83 ? 13.956 -10.485 -11.383 1.00 98.44 83 GLU A C 1
ATOM 621 O O . GLU A 1 83 ? 14.290 -10.207 -12.534 1.00 98.44 83 GLU A O 1
ATOM 626 N N . THR A 1 84 ? 12.979 -9.823 -10.753 1.00 98.25 84 THR A N 1
ATOM 627 C CA . THR A 1 84 ? 12.245 -8.707 -11.375 1.00 98.25 84 THR A CA 1
ATOM 628 C C . THR A 1 84 ? 13.199 -7.586 -11.800 1.00 98.25 84 THR A C 1
ATOM 630 O O . THR A 1 84 ? 13.119 -7.088 -12.922 1.00 98.25 84 THR A O 1
ATOM 633 N N . GLY A 1 85 ? 14.162 -7.236 -10.944 1.00 98.25 85 GLY A N 1
ATOM 634 C CA . GLY A 1 85 ? 15.217 -6.278 -11.266 1.00 98.25 85 GLY A CA 1
ATOM 635 C C . GLY A 1 85 ? 16.059 -6.670 -12.482 1.00 98.25 85 GLY A C 1
ATOM 636 O O . GLY A 1 85 ? 16.331 -5.826 -13.334 1.00 98.25 85 GLY A O 1
ATOM 637 N N . LYS A 1 86 ? 16.431 -7.950 -12.615 1.00 98.38 86 LYS A N 1
ATOM 638 C CA . LYS A 1 86 ? 17.166 -8.452 -13.792 1.00 98.38 86 LYS A CA 1
ATOM 639 C C . LYS A 1 86 ? 16.340 -8.336 -15.070 1.00 98.38 86 LYS A C 1
ATOM 641 O O . LYS A 1 86 ? 16.870 -7.903 -16.093 1.00 98.38 86 LYS A O 1
ATOM 646 N N . VAL A 1 87 ? 15.051 -8.678 -15.010 1.00 98.50 87 VAL A N 1
ATOM 647 C CA . VAL A 1 87 ? 14.132 -8.530 -16.149 1.00 98.50 87 VAL A CA 1
ATOM 648 C C . VAL A 1 87 ? 14.057 -7.063 -16.580 1.00 98.50 87 VAL A C 1
ATOM 650 O O . VAL A 1 87 ? 14.258 -6.766 -17.756 1.00 98.50 87 VAL A O 1
ATOM 653 N N . LEU A 1 88 ? 13.880 -6.134 -15.638 1.00 98.19 88 LEU A N 1
ATOM 654 C CA . LEU A 1 88 ? 13.838 -4.697 -15.931 1.00 98.19 88 LEU A CA 1
ATOM 655 C C . LEU A 1 88 ? 15.166 -4.172 -16.503 1.00 98.19 88 LEU A C 1
ATOM 657 O O . LEU A 1 88 ? 15.164 -3.391 -17.455 1.00 98.19 88 LEU A O 1
ATOM 661 N N . ALA A 1 89 ? 16.306 -4.634 -15.984 1.00 98.00 89 ALA A N 1
ATOM 662 C CA . ALA A 1 89 ? 17.614 -4.287 -16.537 1.00 98.00 89 ALA A CA 1
ATOM 663 C C . ALA A 1 89 ? 17.777 -4.795 -17.982 1.00 98.00 89 ALA A C 1
ATOM 665 O O . ALA A 1 89 ? 18.276 -4.066 -18.840 1.00 98.00 89 ALA A O 1
ATOM 666 N N . SER A 1 90 ? 17.294 -6.008 -18.282 1.00 98.12 90 SER A N 1
ATOM 667 C CA . SER A 1 90 ? 17.324 -6.573 -19.641 1.00 98.12 90 SER A CA 1
ATOM 668 C C . SER A 1 90 ? 16.466 -5.795 -20.647 1.00 98.12 90 SER A C 1
ATOM 670 O O . SER A 1 90 ? 16.767 -5.795 -21.838 1.00 98.12 90 SER A O 1
ATOM 672 N N . MET A 1 91 ? 15.448 -5.070 -20.169 1.00 97.50 91 MET A N 1
ATOM 673 C CA . MET A 1 91 ? 14.623 -4.154 -20.969 1.00 97.50 91 MET A CA 1
ATOM 674 C C . MET A 1 91 ? 15.290 -2.781 -21.190 1.00 97.50 91 MET A C 1
ATOM 676 O O . MET A 1 91 ? 14.732 -1.924 -21.870 1.00 97.50 91 MET A O 1
ATOM 680 N N . GLY A 1 92 ? 16.494 -2.560 -20.651 1.00 97.50 92 GLY A N 1
ATOM 681 C CA . GLY A 1 92 ? 17.280 -1.341 -20.856 1.00 97.50 92 GLY A CA 1
ATOM 682 C C . GLY A 1 92 ? 17.109 -0.266 -19.779 1.00 97.50 92 GLY A C 1
ATOM 683 O O . GLY A 1 92 ? 17.595 0.853 -19.970 1.00 97.50 92 GLY A O 1
ATOM 684 N N . HIS A 1 93 ? 16.444 -0.578 -18.661 1.00 98.38 93 HIS A N 1
ATOM 685 C CA . HIS A 1 93 ? 16.386 0.304 -17.494 1.00 98.38 93 HIS A CA 1
ATOM 686 C C . HIS A 1 93 ? 17.681 0.226 -16.668 1.00 98.38 93 HIS A C 1
ATOM 688 O O . HIS A 1 93 ? 18.359 -0.800 -16.626 1.00 98.38 93 HIS A O 1
ATOM 694 N N . THR A 1 94 ? 18.006 1.304 -15.957 1.00 98.00 94 THR A N 1
ATOM 695 C CA . THR A 1 94 ? 19.074 1.304 -14.953 1.00 98.00 94 THR A CA 1
ATOM 696 C C . THR A 1 94 ? 18.489 0.830 -13.634 1.00 98.00 94 THR A C 1
ATOM 698 O O . THR A 1 94 ? 17.659 1.523 -13.048 1.00 98.00 94 THR A O 1
ATOM 701 N N . VAL A 1 95 ? 18.917 -0.337 -13.163 1.00 97.56 95 VAL A N 1
ATOM 702 C CA . VAL A 1 95 ? 18.457 -0.919 -11.899 1.00 97.56 95 VAL A CA 1
ATOM 703 C C . VAL A 1 95 ? 19.615 -0.931 -10.914 1.00 97.56 95 VAL A C 1
ATOM 705 O O . VAL A 1 95 ? 20.676 -1.474 -11.210 1.00 97.56 95 VAL A O 1
ATOM 708 N N . GLU A 1 96 ? 19.428 -0.320 -9.752 1.00 95.56 96 GLU A N 1
ATOM 709 C CA . GLU A 1 96 ? 20.493 -0.133 -8.764 1.00 95.56 96 GLU A CA 1
ATOM 710 C C . GLU A 1 96 ? 19.919 -0.249 -7.337 1.00 95.56 96 GLU A C 1
ATOM 712 O O . GLU A 1 96 ? 18.731 0.019 -7.125 1.00 95.56 96 GLU A O 1
ATOM 717 N N . PRO A 1 97 ? 20.713 -0.705 -6.351 1.00 93.12 97 PRO A N 1
ATOM 718 C CA . PRO A 1 97 ? 20.263 -0.767 -4.964 1.00 93.12 97 PRO A CA 1
ATOM 719 C C . PRO A 1 97 ? 19.833 0.611 -4.453 1.00 93.12 97 PRO A C 1
ATOM 721 O O . PRO A 1 97 ? 20.471 1.622 -4.757 1.00 93.12 97 PRO A O 1
ATOM 724 N N . ALA A 1 98 ? 18.769 0.636 -3.658 1.00 90.81 98 ALA A N 1
ATOM 725 C CA . ALA A 1 98 ? 18.271 1.832 -2.995 1.00 90.81 98 ALA A CA 1
ATOM 726 C C . ALA A 1 98 ? 17.922 1.528 -1.537 1.00 90.81 98 ALA A C 1
ATOM 728 O O . ALA A 1 98 ? 17.628 0.388 -1.173 1.00 90.81 98 ALA A O 1
ATOM 729 N N . GLU A 1 99 ? 17.923 2.573 -0.718 1.00 84.75 99 GLU A N 1
ATOM 730 C CA . GLU A 1 99 ? 17.512 2.508 0.681 1.00 84.75 99 GLU A CA 1
ATOM 731 C C . GLU A 1 99 ? 16.309 3.416 0.911 1.00 84.75 99 GLU A C 1
ATOM 733 O O . GLU A 1 99 ? 16.122 4.432 0.225 1.00 84.75 99 GLU A O 1
ATOM 738 N N . THR A 1 100 ? 15.492 3.031 1.889 1.00 76.75 100 THR A N 1
ATOM 739 C CA . THR A 1 100 ? 14.369 3.835 2.342 1.00 76.75 100 THR A CA 1
ATOM 740 C C . THR A 1 100 ? 14.280 3.873 3.857 1.00 76.75 100 THR A C 1
ATOM 742 O O . THR A 1 100 ? 14.316 2.841 4.521 1.00 76.75 100 THR A O 1
ATOM 745 N N . GLU A 1 101 ? 14.125 5.081 4.386 1.00 75.31 101 GLU A N 1
ATOM 746 C CA . GLU A 1 101 ? 13.925 5.339 5.806 1.00 75.31 101 GLU A CA 1
ATOM 747 C C . GLU A 1 101 ? 12.446 5.643 6.053 1.00 75.31 101 GLU A C 1
ATOM 749 O O . GLU A 1 101 ? 11.987 6.763 5.834 1.00 75.31 101 GLU A O 1
ATOM 754 N N . ILE A 1 102 ? 11.682 4.644 6.505 1.00 73.62 102 ILE A N 1
ATOM 755 C CA . ILE A 1 102 ? 10.229 4.762 6.767 1.00 73.62 102 ILE A CA 1
ATOM 756 C C . ILE A 1 102 ? 9.968 5.036 8.263 1.00 73.62 102 ILE A C 1
ATOM 758 O O . ILE A 1 102 ? 8.886 4.801 8.782 1.00 73.62 102 ILE A O 1
ATOM 762 N N . GLY A 1 103 ? 10.970 5.532 8.999 1.00 75.69 103 GLY A N 1
ATOM 763 C CA . GLY A 1 103 ? 10.821 5.961 10.396 1.00 75.69 103 GLY A CA 1
ATOM 764 C C . GLY A 1 103 ? 10.505 4.837 11.397 1.00 75.69 103 GLY A C 1
ATOM 765 O O . GLY A 1 103 ? 10.016 5.120 12.491 1.00 75.69 103 GLY A O 1
ATOM 766 N N . GLY A 1 104 ? 10.748 3.575 11.028 1.00 80.50 104 GLY A N 1
ATOM 767 C CA . GLY A 1 104 ? 10.726 2.412 11.919 1.00 80.50 104 GLY A CA 1
ATOM 768 C C . GLY A 1 104 ? 9.421 2.189 12.697 1.00 80.50 104 GLY A C 1
ATOM 769 O O . GLY A 1 104 ? 8.319 2.499 12.240 1.00 80.50 104 GLY A O 1
ATOM 770 N N . LEU A 1 105 ? 9.547 1.610 13.897 1.00 83.81 105 LEU A N 1
ATOM 771 C CA . LEU A 1 105 ? 8.407 1.208 14.732 1.00 83.81 105 LEU A CA 1
ATOM 772 C C . LEU A 1 105 ? 7.549 2.395 15.198 1.00 83.81 105 LEU A C 1
ATOM 774 O O . LEU A 1 105 ? 6.345 2.239 15.390 1.00 83.81 105 LEU A O 1
ATOM 778 N N . ASP A 1 106 ? 8.134 3.581 15.350 1.00 84.06 106 ASP A N 1
ATOM 779 C CA . ASP A 1 106 ? 7.380 4.775 15.741 1.00 84.06 106 ASP A CA 1
ATOM 780 C C . ASP A 1 106 ? 6.413 5.219 14.641 1.00 84.06 106 ASP A C 1
ATOM 782 O O . ASP A 1 106 ? 5.294 5.639 14.940 1.00 84.06 106 ASP A O 1
ATOM 786 N N . THR A 1 107 ? 6.778 5.023 13.371 1.00 83.81 107 THR A N 1
ATOM 787 C CA . THR A 1 107 ? 5.852 5.233 12.252 1.00 83.81 107 THR A CA 1
ATOM 788 C C . THR A 1 107 ? 4.712 4.224 12.278 1.00 83.81 107 THR A C 1
ATOM 790 O O . THR A 1 107 ? 3.558 4.623 12.139 1.00 83.81 107 THR A O 1
ATOM 793 N N . LEU A 1 108 ? 4.987 2.941 12.542 1.00 84.94 108 LEU A N 1
ATOM 794 C CA . LEU A 1 108 ? 3.921 1.940 12.700 1.00 84.94 108 LEU A CA 1
ATOM 795 C C . LEU A 1 108 ? 2.968 2.286 13.849 1.00 84.94 108 LEU A C 1
ATOM 797 O O . LEU A 1 108 ? 1.754 2.172 13.695 1.00 84.94 108 LEU A O 1
ATOM 801 N N . ARG A 1 109 ? 3.493 2.749 14.989 1.00 86.69 109 ARG A N 1
ATOM 802 C CA . ARG A 1 109 ? 2.669 3.200 16.122 1.00 86.69 109 ARG A CA 1
ATOM 803 C C . ARG A 1 109 ? 1.802 4.398 15.747 1.00 86.69 109 ARG A C 1
ATOM 805 O O . ARG A 1 109 ? 0.613 4.393 16.052 1.00 86.69 109 ARG A O 1
ATOM 812 N N . ALA A 1 110 ? 2.372 5.395 15.070 1.00 86.75 110 ALA A N 1
ATOM 813 C CA . ALA A 1 110 ? 1.635 6.573 14.618 1.00 86.75 110 ALA A CA 1
ATOM 814 C C . ALA A 1 110 ? 0.522 6.206 13.620 1.00 86.75 110 ALA A C 1
ATOM 816 O O . ALA A 1 110 ? -0.610 6.663 13.763 1.00 86.75 110 ALA A O 1
ATOM 817 N N . VAL A 1 111 ? 0.816 5.330 12.656 1.00 86.50 111 VAL A N 1
ATOM 818 C CA . VAL A 1 111 ? -0.163 4.840 11.674 1.00 86.50 111 VAL A CA 1
ATOM 819 C C . VAL A 1 111 ? -1.261 4.014 12.350 1.00 86.50 111 VAL A C 1
ATOM 821 O O . VAL A 1 111 ? -2.439 4.204 12.055 1.00 86.50 111 VAL A O 1
ATOM 824 N N . ASN A 1 112 ? -0.920 3.155 13.312 1.00 89.06 112 ASN A N 1
ATOM 825 C CA . ASN A 1 112 ? -1.927 2.412 14.068 1.00 89.06 112 ASN A CA 1
ATOM 826 C C . ASN A 1 112 ? -2.810 3.347 14.910 1.00 89.06 112 ASN A C 1
ATOM 828 O O . ASN A 1 112 ? -4.026 3.166 14.930 1.00 89.06 112 ASN A O 1
ATOM 832 N N . ASN A 1 113 ? -2.237 4.376 15.547 1.00 90.69 113 ASN A N 1
ATOM 833 C CA . ASN A 1 113 ? -3.027 5.387 16.253 1.00 90.69 113 ASN A CA 1
ATOM 834 C C . ASN A 1 113 ? -4.009 6.085 15.307 1.00 90.69 113 ASN A C 1
ATOM 836 O O . ASN A 1 113 ? -5.169 6.262 15.661 1.00 90.69 113 ASN A O 1
ATOM 840 N N . LEU A 1 114 ? -3.567 6.440 14.098 1.00 88.62 114 LEU A N 1
ATOM 841 C CA . LEU A 1 114 ? -4.412 7.061 13.080 1.00 88.62 114 LEU A CA 1
ATOM 842 C C . LEU A 1 114 ? -5.606 6.169 12.698 1.00 88.62 114 LEU A C 1
ATOM 844 O O . LEU A 1 114 ? -6.742 6.640 12.676 1.00 88.62 114 LEU A O 1
ATOM 848 N N . PHE A 1 115 ? -5.367 4.886 12.406 1.00 88.44 115 PHE A N 1
ATOM 849 C CA . PHE A 1 115 ? -6.421 3.968 11.956 1.00 88.44 115 PHE A CA 1
ATOM 850 C C . PHE A 1 115 ? -7.403 3.565 13.062 1.00 88.44 115 PHE A C 1
ATOM 852 O O . PHE A 1 115 ? -8.590 3.349 12.783 1.00 88.44 115 PHE A O 1
ATOM 859 N N . PHE A 1 116 ? -6.916 3.456 14.300 1.00 91.94 116 PHE A N 1
ATOM 860 C CA . PHE A 1 116 ? -7.690 2.923 15.422 1.00 91.94 116 PHE A CA 1
ATOM 861 C C . PHE A 1 116 ? -8.152 3.978 16.430 1.00 91.94 116 PHE A C 1
ATOM 863 O O . PHE A 1 116 ? -8.837 3.634 17.394 1.00 91.94 116 PHE A O 1
ATOM 870 N N . PHE A 1 117 ? -7.870 5.261 16.196 1.00 91.69 117 PHE A N 1
ATOM 871 C CA . PHE A 1 117 ? -8.470 6.334 16.980 1.00 91.69 117 PHE A CA 1
ATOM 872 C C . PHE A 1 117 ? -10.004 6.262 16.919 1.00 91.69 117 PHE A C 1
ATOM 874 O O . PHE A 1 117 ? -10.598 6.129 15.843 1.00 91.69 117 PHE A O 1
ATOM 881 N N . ALA A 1 118 ? -10.640 6.312 18.093 1.00 91.44 118 ALA A N 1
ATOM 882 C CA . ALA A 1 118 ? -12.087 6.164 18.279 1.00 91.44 118 ALA A CA 1
ATOM 883 C C . ALA A 1 118 ? -12.688 4.861 17.695 1.00 91.44 118 ALA A C 1
ATOM 885 O O . ALA A 1 118 ? -13.881 4.792 17.372 1.00 91.44 118 ALA A O 1
ATOM 886 N N . PHE A 1 119 ? -11.876 3.813 17.514 1.00 93.31 119 PHE A N 1
ATOM 887 C CA . PHE A 1 119 ? -12.360 2.510 17.053 1.00 93.31 119 PHE A CA 1
ATOM 888 C C . PHE A 1 119 ? -13.276 1.831 18.082 1.00 93.31 119 PHE A C 1
ATOM 890 O O . PHE A 1 119 ? -14.238 1.164 17.704 1.00 93.31 119 PHE A O 1
ATOM 897 N N . ASP A 1 120 ? -13.041 2.075 19.369 1.00 95.81 120 ASP A N 1
ATOM 898 C CA . ASP A 1 120 ? -13.912 1.690 20.479 1.00 95.81 120 ASP A CA 1
ATOM 899 C C . ASP A 1 120 ? -15.329 2.254 20.323 1.00 95.81 120 ASP A C 1
ATOM 901 O O . ASP A 1 120 ? -16.297 1.492 20.287 1.00 95.81 120 ASP A O 1
ATOM 905 N N . ALA A 1 121 ? -15.456 3.563 20.090 1.00 94.38 121 ALA A N 1
ATOM 906 C CA . ALA A 1 121 ? -16.749 4.211 19.879 1.00 94.38 121 ALA A CA 1
ATOM 907 C C . ALA A 1 121 ? -17.488 3.652 18.647 1.00 94.38 121 ALA A C 1
ATOM 909 O O . ALA A 1 121 ? -18.719 3.543 18.640 1.00 94.38 121 ALA A O 1
ATOM 910 N N . ARG A 1 122 ? -16.740 3.263 17.604 1.00 92.12 122 ARG A N 1
ATOM 911 C CA . ARG A 1 122 ? -17.288 2.624 16.397 1.00 92.12 122 ARG A CA 1
ATOM 912 C C . ARG A 1 122 ? -17.864 1.242 16.701 1.00 92.12 122 ARG A C 1
ATOM 914 O O . ARG A 1 122 ? -18.978 0.943 16.269 1.00 92.12 122 ARG A O 1
ATOM 921 N N . LEU A 1 123 ? -17.137 0.418 17.455 1.00 94.94 123 LEU A N 1
ATOM 922 C CA . LEU A 1 123 ? -17.613 -0.903 17.869 1.00 94.94 123 LEU A CA 1
ATOM 923 C C . LEU A 1 123 ? -18.786 -0.803 18.854 1.00 94.94 123 LEU A C 1
ATOM 925 O O . LEU A 1 123 ? -19.761 -1.540 18.704 1.00 94.94 123 LEU A O 1
ATOM 929 N N . ASP A 1 124 ? -18.776 0.167 19.769 1.00 96.44 124 ASP A N 1
ATOM 930 C CA . ASP A 1 124 ? -19.908 0.447 20.660 1.00 96.44 124 ASP A CA 1
ATOM 931 C C . ASP A 1 124 ? -21.162 0.880 19.880 1.00 96.44 124 ASP A C 1
ATOM 933 O O . ASP A 1 124 ? -22.288 0.511 20.228 1.00 96.44 124 ASP A O 1
ATOM 937 N N . ALA A 1 125 ? -20.997 1.640 18.792 1.00 94.69 125 ALA A N 1
ATOM 938 C CA . ALA A 1 125 ? -22.105 2.001 17.912 1.00 94.69 125 ALA A CA 1
ATOM 939 C C . ALA A 1 125 ? -22.690 0.778 17.184 1.00 94.69 125 ALA A C 1
ATOM 941 O O . ALA A 1 125 ? -23.913 0.683 17.038 1.00 94.69 125 ALA A O 1
ATOM 942 N N . TYR A 1 126 ? -21.855 -0.181 16.767 1.00 93.81 126 TYR A N 1
ATOM 943 C CA . TYR A 1 126 ? -22.349 -1.459 16.246 1.00 93.81 126 TYR A CA 1
ATOM 944 C C . TYR A 1 126 ? -23.060 -2.269 17.321 1.00 93.81 126 TYR A C 1
ATOM 946 O O . TYR A 1 126 ? -24.160 -2.751 17.063 1.00 93.81 126 TYR A O 1
ATOM 954 N N . ALA A 1 127 ? -22.513 -2.332 18.533 1.00 95.94 127 ALA A N 1
ATOM 955 C CA . ALA A 1 127 ? -23.133 -3.028 19.653 1.00 95.94 127 ALA A CA 1
ATOM 956 C C . ALA A 1 127 ? -24.533 -2.495 19.978 1.00 95.94 127 ALA A C 1
ATOM 958 O O . ALA A 1 127 ? -25.462 -3.271 20.196 1.00 95.94 127 ALA A O 1
ATOM 959 N N . LYS A 1 128 ? -24.728 -1.170 19.930 1.00 95.88 128 LYS A N 1
ATOM 960 C CA . LYS A 1 128 ? -26.055 -0.547 20.088 1.00 95.88 128 LYS A CA 1
ATOM 961 C C . LYS A 1 128 ? -27.033 -0.946 18.980 1.00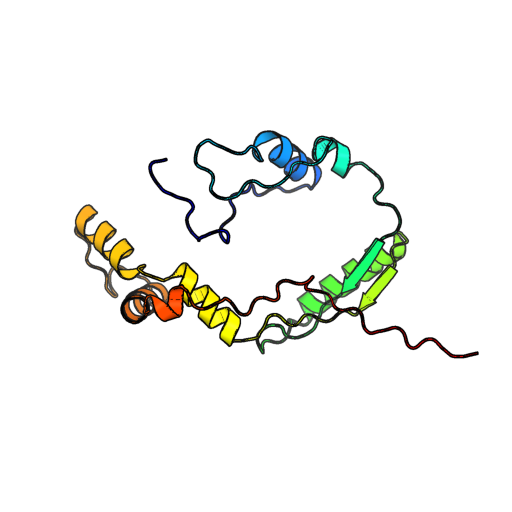 95.88 128 LYS A C 1
ATOM 963 O O . LYS A 1 128 ? -28.225 -1.058 19.241 1.00 95.88 128 LYS A O 1
ATOM 968 N N . ARG A 1 129 ? -26.545 -1.146 17.752 1.00 95.12 129 ARG A N 1
ATOM 969 C CA . ARG A 1 129 ? -27.369 -1.528 16.591 1.00 95.12 129 ARG A CA 1
ATOM 970 C C . ARG A 1 129 ? -27.708 -3.017 16.558 1.00 95.12 129 ARG A C 1
ATOM 972 O O . ARG A 1 129 ? -28.769 -3.369 16.059 1.00 95.12 129 ARG A O 1
ATOM 979 N N . THR A 1 130 ? -26.809 -3.876 17.031 1.00 95.62 130 THR A N 1
ATOM 980 C CA . THR A 1 130 ? -26.953 -5.339 16.949 1.00 95.62 130 THR A CA 1
ATOM 981 C C . THR A 1 130 ? -27.405 -5.979 18.260 1.00 95.62 130 THR A C 1
ATOM 983 O O . THR A 1 130 ? -27.863 -7.116 18.248 1.00 95.62 130 THR A O 1
ATOM 986 N N . GLY A 1 131 ? -27.259 -5.284 19.392 1.00 95.94 131 GLY A N 1
ATOM 987 C CA . GLY A 1 131 ? -27.451 -5.838 20.734 1.00 95.94 131 GLY A CA 1
ATOM 988 C C . GLY A 1 131 ? -26.284 -6.704 21.229 1.00 95.94 131 GLY A C 1
ATOM 989 O O . GLY A 1 131 ? -26.313 -7.167 22.369 1.00 95.94 131 GLY A O 1
ATOM 990 N N . LEU A 1 132 ? -25.248 -6.914 20.409 1.00 95.50 132 LEU A N 1
ATOM 991 C CA . LEU A 1 132 ? -24.085 -7.735 20.746 1.00 95.50 132 LEU A CA 1
ATOM 992 C C . LEU A 1 132 ? -22.992 -6.868 21.369 1.00 95.50 132 LEU A C 1
ATOM 994 O O . LEU A 1 132 ? -22.444 -5.984 20.715 1.00 95.50 132 LEU A O 1
ATOM 998 N N . LYS A 1 133 ? -22.659 -7.122 22.637 1.00 95.94 133 LYS A N 1
ATOM 999 C CA . LYS A 1 133 ? -21.614 -6.372 23.347 1.00 95.94 133 LYS A CA 1
ATOM 1000 C C . LYS A 1 133 ? -20.220 -6.746 22.825 1.00 95.94 133 LYS A C 1
ATOM 1002 O O . LYS A 1 133 ? -19.982 -7.941 22.641 1.00 95.94 133 LYS A O 1
ATOM 1007 N N . PRO A 1 134 ? -19.293 -5.786 22.644 1.00 96.62 134 PRO A N 1
ATOM 1008 C CA . PRO A 1 134 ? -17.896 -6.087 22.347 1.00 96.62 134 PRO A CA 1
ATOM 1009 C C . PRO A 1 134 ? -17.289 -6.924 23.478 1.00 96.62 134 PRO A C 1
ATOM 1011 O O . PRO A 1 134 ? -17.410 -6.567 24.651 1.00 96.62 134 PRO A O 1
ATOM 1014 N N . GLY A 1 135 ? -16.676 -8.054 23.138 1.00 96.06 135 GLY A N 1
ATOM 1015 C CA . GLY A 1 135 ? -16.103 -8.982 24.107 1.00 96.06 135 GLY A CA 1
ATOM 1016 C C . GLY A 1 135 ? -15.493 -10.212 23.432 1.00 96.06 135 GLY A C 1
ATOM 1017 O O . GLY A 1 135 ? -15.580 -10.341 22.213 1.00 96.06 135 GLY A O 1
ATOM 1018 N N . PRO A 1 136 ? -14.882 -11.128 24.199 1.00 96.88 136 PRO A N 1
ATOM 1019 C CA . PRO A 1 136 ? -14.199 -12.304 23.650 1.00 96.88 136 PRO A CA 1
ATOM 1020 C C . PRO A 1 136 ? -15.136 -13.271 22.911 1.00 96.88 136 PRO A C 1
ATOM 1022 O O . PRO A 1 136 ? -14.686 -13.997 22.033 1.00 96.88 136 PRO A O 1
ATOM 1025 N N . ASP A 1 137 ? -16.433 -13.254 23.229 1.00 96.56 137 ASP A N 1
ATOM 1026 C CA . ASP A 1 137 ? -17.440 -14.090 22.561 1.00 96.56 137 ASP A CA 1
ATOM 1027 C C . ASP A 1 137 ? -17.941 -13.485 21.237 1.00 96.56 137 ASP A C 1
ATOM 1029 O O . ASP A 1 137 ? -18.623 -14.155 20.462 1.00 96.56 137 ASP A O 1
ATOM 1033 N N . THR A 1 138 ? -17.652 -12.205 20.980 1.00 96.19 138 THR A N 1
ATOM 1034 C CA . THR A 1 138 ? -18.174 -11.457 19.821 1.00 96.19 138 THR A CA 1
ATOM 1035 C C . THR A 1 138 ? -17.083 -10.879 18.928 1.00 96.19 138 THR A C 1
ATOM 1037 O O . THR A 1 138 ? -17.365 -10.530 17.782 1.00 96.19 138 THR A O 1
ATOM 1040 N N . LEU A 1 139 ? -15.850 -10.781 19.427 1.00 96.81 139 LEU A N 1
ATOM 1041 C CA . LEU A 1 139 ? -14.691 -10.256 18.722 1.00 96.81 139 LEU A CA 1
ATOM 1042 C C . LEU A 1 139 ? -13.539 -11.257 18.763 1.00 96.81 139 LEU A C 1
ATOM 1044 O O . LEU A 1 139 ? -13.246 -11.858 19.794 1.00 96.81 139 LEU A O 1
ATOM 104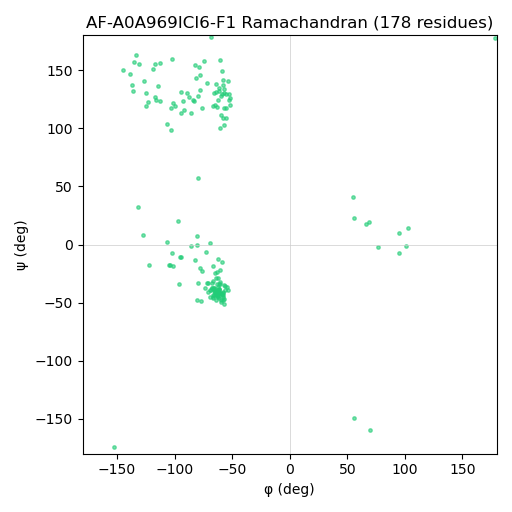8 N N . GLU A 1 140 ? -12.822 -11.358 17.647 1.00 97.44 140 GLU A N 1
ATOM 1049 C CA . GLU A 1 140 ? -11.544 -12.066 17.593 1.00 97.44 140 GLU A CA 1
ATOM 1050 C C . GLU A 1 140 ? -10.528 -11.447 18.575 1.00 97.44 140 GLU A C 1
ATOM 1052 O O . GLU A 1 140 ? -10.545 -10.226 18.778 1.00 97.44 140 GLU A O 1
ATOM 1057 N N . PRO A 1 141 ? -9.583 -12.229 19.138 1.00 97.94 141 PRO A N 1
ATOM 1058 C CA . PRO A 1 141 ? -8.654 -11.742 20.164 1.00 97.94 141 PRO A CA 1
ATOM 1059 C C . PRO A 1 141 ? -7.867 -10.485 19.768 1.00 97.94 141 PRO A C 1
ATOM 1061 O O . PRO A 1 141 ? -7.686 -9.579 20.582 1.00 97.94 141 PRO A O 1
ATOM 1064 N N . VAL A 1 142 ? -7.431 -10.397 18.507 1.00 96.75 142 VAL A N 1
ATOM 1065 C CA . VAL A 1 142 ? -6.707 -9.223 17.996 1.00 96.75 142 VAL A CA 1
ATOM 1066 C C . VAL A 1 142 ? -7.615 -7.996 17.964 1.00 96.75 142 VAL A C 1
ATOM 1068 O O . VAL A 1 142 ? -7.222 -6.934 18.444 1.00 96.75 142 VAL A O 1
ATOM 1071 N N . ILE A 1 143 ? -8.848 -8.135 17.475 1.00 96.44 143 ILE A N 1
ATOM 1072 C CA . ILE A 1 143 ? -9.807 -7.027 17.423 1.00 96.44 143 ILE A CA 1
ATOM 1073 C C . ILE A 1 143 ? -10.197 -6.573 18.831 1.00 96.44 143 ILE A C 1
ATOM 1075 O O . ILE A 1 143 ? -10.279 -5.371 19.073 1.00 96.44 143 ILE A O 1
ATOM 1079 N N . LEU A 1 144 ? -10.359 -7.504 19.777 1.00 97.38 144 LEU A N 1
ATOM 1080 C CA . LEU A 1 144 ? -10.600 -7.170 21.181 1.00 97.38 144 LEU A CA 1
ATOM 1081 C C . LEU A 1 144 ? -9.425 -6.388 21.787 1.00 97.38 144 LEU A C 1
ATOM 1083 O O . LEU A 1 144 ? -9.639 -5.384 22.463 1.00 97.38 144 LEU A O 1
ATOM 1087 N N . SER A 1 145 ? -8.182 -6.793 21.505 1.00 96.75 145 SER A N 1
ATOM 1088 C CA . SER A 1 145 ? -7.001 -6.061 21.985 1.00 96.75 145 SER A CA 1
ATOM 1089 C C . SER A 1 145 ? -6.929 -4.635 21.424 1.00 96.75 145 SER A C 1
ATOM 1091 O O . SER A 1 145 ? -6.620 -3.697 22.156 1.00 96.75 145 SER A O 1
ATOM 1093 N N . ILE A 1 146 ? -7.291 -4.454 20.150 1.00 96.06 146 ILE A N 1
ATOM 1094 C CA . ILE A 1 146 ? -7.351 -3.145 19.493 1.00 96.06 146 ILE A CA 1
ATOM 1095 C C . ILE A 1 146 ? -8.500 -2.303 20.057 1.00 96.06 146 ILE A C 1
ATOM 1097 O O . ILE A 1 146 ? -8.317 -1.108 20.264 1.00 96.06 146 ILE A O 1
ATOM 1101 N N . TYR A 1 147 ? -9.660 -2.903 20.338 1.00 96.69 147 TYR A N 1
ATOM 1102 C CA . TYR A 1 147 ? -10.793 -2.232 20.984 1.00 96.69 147 TYR A CA 1
ATOM 1103 C C . TYR A 1 147 ? -10.403 -1.655 22.349 1.00 96.69 147 TYR A C 1
ATOM 1105 O O . TYR A 1 147 ? -10.670 -0.486 22.621 1.00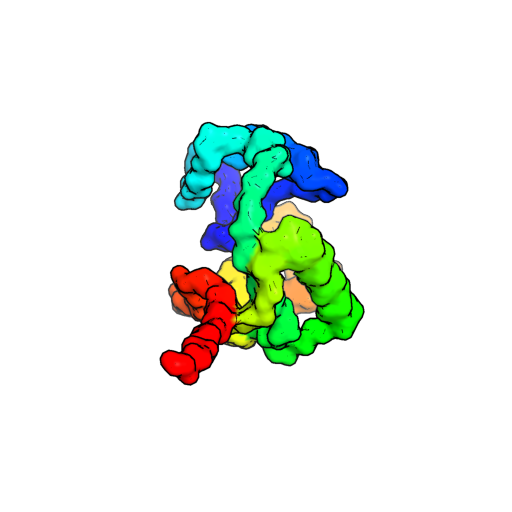 96.69 147 TYR A O 1
ATOM 1113 N N . GLU A 1 148 ? -9.725 -2.442 23.187 1.00 96.25 148 GLU A N 1
ATOM 1114 C CA . GLU A 1 148 ? -9.251 -1.963 24.490 1.00 96.25 148 GLU A CA 1
ATOM 1115 C C . GLU A 1 148 ? -8.138 -0.921 24.354 1.00 96.25 148 GLU A C 1
ATOM 1117 O O . GLU A 1 148 ? -8.127 0.082 25.068 1.00 96.25 148 GLU A O 1
ATOM 1122 N N . TRP A 1 149 ? -7.226 -1.109 23.399 1.00 95.19 149 TRP A N 1
ATOM 1123 C CA . TRP A 1 149 ? -6.160 -0.148 23.144 1.00 95.19 149 TRP A CA 1
ATOM 1124 C C . TRP A 1 149 ? -6.689 1.197 22.627 1.00 95.19 149 TRP A C 1
ATOM 1126 O O . TRP A 1 149 ? -6.214 2.245 23.070 1.00 95.19 149 TRP A O 1
ATOM 1136 N N . ALA A 1 150 ? -7.706 1.190 21.762 1.00 95.75 150 ALA A N 1
ATOM 1137 C CA . ALA A 1 150 ? -8.302 2.391 21.179 1.00 95.75 150 ALA A CA 1
ATOM 1138 C C . ALA A 1 150 ? -8.802 3.387 22.238 1.00 95.75 150 ALA A C 1
ATOM 1140 O O . ALA A 1 150 ? -8.599 4.591 22.081 1.00 95.75 150 ALA A O 1
ATOM 1141 N N . LYS A 1 151 ? -9.331 2.886 23.365 1.00 95.19 151 LYS A N 1
ATOM 1142 C CA . LYS A 1 151 ? -9.775 3.699 24.516 1.00 95.19 151 LYS A CA 1
ATOM 1143 C C . LYS A 1 151 ? -8.650 4.529 25.147 1.00 95.19 151 LYS A C 1
ATOM 1145 O O . LYS A 1 151 ? -8.918 5.502 25.846 1.00 95.19 151 LYS A O 1
ATOM 1150 N N . SER A 1 152 ? -7.394 4.130 24.939 1.00 95.12 152 SER A N 1
ATOM 1151 C CA . SER A 1 152 ? -6.208 4.808 25.479 1.00 95.12 152 SER A CA 1
ATOM 1152 C C . SER A 1 152 ? -5.581 5.826 24.520 1.00 95.12 152 SER A C 1
ATOM 1154 O O . SER A 1 152 ? -4.711 6.593 24.939 1.00 95.12 152 SER A O 1
ATOM 1156 N N . IL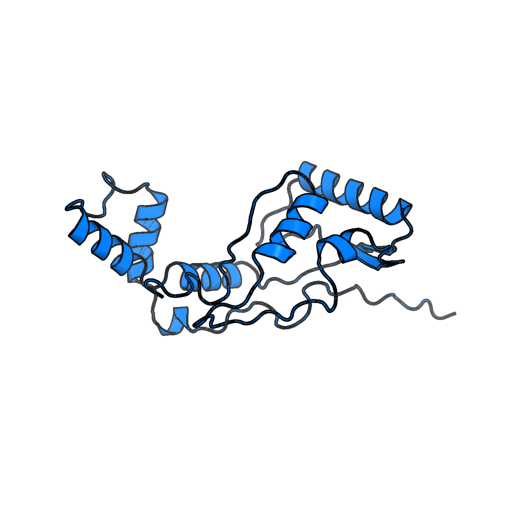E A 1 153 ? -6.001 5.855 23.248 1.00 94.75 153 ILE A N 1
ATOM 1157 C CA . ILE A 1 153 ? -5.424 6.752 22.242 1.00 94.75 153 ILE A CA 1
ATOM 1158 C C . ILE A 1 153 ? -5.960 8.167 22.469 1.00 94.75 153 ILE A C 1
ATOM 1160 O O . ILE A 1 153 ? -7.151 8.445 22.341 1.00 94.75 153 ILE A O 1
ATOM 1164 N N . THR A 1 154 ? -5.059 9.093 22.779 1.00 93.75 154 THR A N 1
ATOM 1165 C CA . THR A 1 154 ? -5.406 10.502 22.991 1.00 93.75 154 THR A CA 1
ATOM 1166 C C . THR A 1 154 ? -5.519 11.271 21.668 1.00 93.75 154 THR A C 1
ATOM 1168 O O . THR A 1 154 ? -4.817 10.945 20.705 1.00 93.75 154 THR A O 1
ATOM 1171 N N . PRO A 1 155 ? -6.300 12.370 21.614 1.00 91.00 155 PRO A N 1
ATOM 1172 C CA . PRO A 1 155 ? -6.319 13.255 20.449 1.00 91.00 155 PRO A CA 1
ATOM 1173 C C . PRO A 1 155 ? -4.925 13.763 20.056 1.00 91.00 155 PRO A C 1
ATOM 1175 O O . PRO A 1 155 ? -4.617 13.841 18.874 1.00 91.00 155 PRO A O 1
ATOM 1178 N N . ALA A 1 156 ? -4.050 14.038 21.031 1.00 90.81 156 ALA A N 1
ATOM 1179 C CA . ALA A 1 156 ? -2.682 14.482 20.768 1.00 90.81 156 ALA A CA 1
ATOM 1180 C C . ALA A 1 156 ? -1.825 13.407 20.077 1.00 90.81 156 ALA A C 1
ATOM 1182 O O . ALA A 1 156 ? -1.023 13.737 19.208 1.00 90.81 156 ALA A O 1
ATOM 1183 N N . GLN A 1 157 ? -1.999 12.129 20.431 1.00 89.44 157 GLN A N 1
ATOM 1184 C CA . GLN A 1 157 ? -1.332 11.010 19.754 1.00 89.44 157 GLN A CA 1
ATOM 1185 C C . GLN A 1 157 ? -1.892 10.768 18.350 1.00 89.44 157 GLN A C 1
ATOM 1187 O O . GLN A 1 157 ? -1.141 10.364 17.466 1.00 89.44 157 GLN A O 1
ATOM 1192 N N . PHE A 1 158 ? -3.186 11.021 18.148 1.00 85.00 158 PHE A N 1
ATOM 1193 C CA . PHE A 1 158 ? -3.841 10.933 16.845 1.00 85.00 158 PHE A CA 1
ATOM 1194 C C . PHE A 1 158 ? -3.379 12.042 15.887 1.00 85.00 158 PHE A C 1
ATOM 1196 O O . PHE A 1 158 ? -3.051 11.766 14.737 1.00 85.00 158 PHE A O 1
ATOM 1203 N N . THR A 1 159 ? -3.301 13.291 16.357 1.00 81.31 159 THR A N 1
ATOM 1204 C CA . THR A 1 159 ? -2.861 14.436 15.540 1.00 81.31 159 THR A CA 1
ATOM 1205 C C . THR A 1 159 ? -1.345 14.619 15.512 1.00 81.31 159 THR A C 1
ATOM 1207 O O . THR A 1 159 ? -0.856 15.569 14.897 1.00 81.31 159 THR A O 1
ATOM 1210 N N . ALA A 1 160 ? -0.586 13.773 16.217 1.00 78.00 160 ALA A N 1
ATOM 1211 C CA . ALA A 1 160 ? 0.866 13.822 16.181 1.00 78.00 160 ALA A CA 1
ATOM 1212 C C . ALA A 1 160 ? 1.330 13.667 14.729 1.00 78.00 160 ALA A C 1
ATOM 1214 O O . ALA A 1 160 ? 0.849 12.808 13.991 1.00 78.00 160 ALA A O 1
ATOM 1215 N N . ARG A 1 161 ? 2.262 14.525 14.305 1.00 62.91 161 ARG A N 1
ATOM 1216 C CA . ARG A 1 161 ? 2.801 14.478 12.946 1.00 62.91 161 ARG A CA 1
ATOM 1217 C C . ARG A 1 161 ? 3.344 13.075 12.677 1.00 62.91 161 ARG A C 1
ATOM 1219 O O . ARG A 1 161 ? 4.292 12.655 13.338 1.00 62.91 161 ARG A O 1
ATOM 1226 N N . SER A 1 162 ? 2.761 12.389 11.694 1.00 59.53 162 SER A N 1
ATOM 1227 C CA . SER A 1 162 ? 3.280 11.105 11.230 1.00 59.53 162 SER A CA 1
ATOM 1228 C C . SER A 1 162 ? 4.752 11.281 10.824 1.00 59.53 162 SER A C 1
ATOM 1230 O O . SER A 1 162 ? 5.047 12.216 10.069 1.00 59.53 162 SER A O 1
ATOM 1232 N N . PRO A 1 163 ? 5.686 10.436 11.306 1.00 55.53 163 PRO A N 1
ATOM 1233 C CA . PRO A 1 163 ? 7.103 10.542 10.965 1.00 55.53 163 PRO A CA 1
ATOM 1234 C C . PRO A 1 163 ? 7.402 10.177 9.506 1.00 55.53 163 PRO A C 1
ATOM 1236 O O . PRO A 1 163 ? 8.566 10.210 9.108 1.00 55.53 163 PRO A O 1
ATOM 1239 N N . LEU A 1 164 ? 6.379 9.835 8.709 1.00 54.69 164 LEU A N 1
ATOM 1240 C CA . LEU A 1 164 ? 6.538 9.521 7.297 1.00 54.69 164 LEU A CA 1
ATOM 1241 C C . LEU A 1 164 ? 7.287 10.660 6.584 1.00 54.69 164 LEU A C 1
ATOM 1243 O O . LEU A 1 164 ? 6.868 11.825 6.651 1.00 54.69 164 LEU A O 1
ATOM 1247 N N . PRO A 1 165 ? 8.405 10.356 5.907 1.00 52.66 165 PRO A N 1
ATOM 1248 C CA . PRO A 1 165 ? 9.178 11.371 5.215 1.00 52.66 165 PRO A CA 1
ATOM 1249 C C . PRO A 1 165 ? 8.328 12.027 4.123 1.00 52.66 165 PRO A C 1
ATOM 1251 O O . PRO A 1 165 ? 7.717 11.366 3.291 1.00 52.66 165 PRO A O 1
ATOM 1254 N N . THR A 1 166 ? 8.331 13.360 4.081 1.00 47.53 166 THR A N 1
ATOM 1255 C CA . THR A 1 166 ? 7.640 14.158 3.050 1.00 47.53 166 THR A CA 1
ATOM 1256 C C . THR A 1 16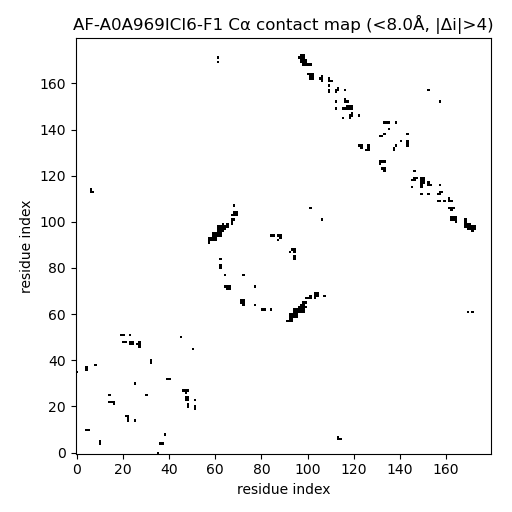6 ? 8.431 14.260 1.736 1.00 47.53 166 THR A C 1
ATOM 1258 O O . THR A 1 166 ? 8.074 15.032 0.847 1.00 47.53 166 THR A O 1
ATOM 1261 N N . ARG A 1 167 ? 9.538 13.514 1.608 1.00 43.25 167 ARG A N 1
ATOM 1262 C CA . ARG A 1 167 ? 10.421 13.456 0.430 1.00 43.25 167 ARG A CA 1
ATOM 1263 C C . ARG A 1 167 ? 10.410 12.040 -0.155 1.00 43.25 167 ARG A C 1
ATOM 1265 O O . ARG A 1 167 ? 10.139 11.104 0.593 1.00 43.25 167 ARG A O 1
ATOM 1272 N N . PRO A 1 168 ? 10.714 11.871 -1.459 1.00 47.19 168 PRO A N 1
ATOM 1273 C CA . PRO A 1 168 ? 10.676 10.564 -2.095 1.00 47.19 168 PRO A CA 1
ATOM 1274 C C . PRO A 1 168 ? 11.498 9.537 -1.315 1.00 47.19 168 PRO A C 1
ATOM 1276 O O . PRO A 1 168 ? 12.658 9.767 -0.981 1.00 47.19 168 PRO A O 1
ATOM 1279 N N . VAL A 1 169 ? 10.837 8.411 -1.068 1.00 49.84 169 VAL A N 1
ATOM 1280 C CA . VAL A 1 169 ? 11.217 7.250 -0.253 1.00 49.84 169 VAL A CA 1
ATOM 1281 C C . VAL A 1 169 ? 12.520 6.581 -0.715 1.00 49.84 169 VAL A C 1
ATOM 1283 O O . VAL A 1 169 ? 13.111 5.849 0.063 1.00 49.84 169 VAL A O 1
ATOM 1286 N N . ALA A 1 170 ? 13.025 6.865 -1.918 1.00 49.25 170 ALA A N 1
ATOM 1287 C CA . ALA A 1 170 ? 14.284 6.315 -2.418 1.00 49.25 170 ALA A CA 1
ATOM 1288 C C . ALA A 1 170 ? 15.393 7.378 -2.415 1.00 49.25 170 ALA A C 1
ATOM 1290 O O . ALA A 1 170 ? 15.450 8.247 -3.294 1.00 49.25 170 ALA A O 1
ATOM 1291 N N . ALA A 1 171 ? 16.303 7.290 -1.445 1.00 55.91 171 ALA A N 1
ATOM 1292 C CA . ALA A 1 171 ? 17.591 7.958 -1.552 1.00 55.91 171 ALA A CA 1
ATOM 1293 C C . ALA A 1 171 ? 18.519 7.065 -2.380 1.00 55.91 171 ALA A C 1
ATOM 1295 O O . ALA A 1 171 ? 18.737 5.900 -2.054 1.00 55.91 171 ALA A O 1
ATOM 1296 N N . TRP A 1 172 ? 19.068 7.609 -3.464 1.00 57.66 172 TRP A N 1
ATOM 1297 C CA . TRP A 1 172 ? 20.150 6.933 -4.162 1.00 57.66 172 TRP A CA 1
ATOM 1298 C C . TRP A 1 172 ? 21.454 7.128 -3.397 1.00 57.66 172 TRP A C 1
ATOM 1300 O O . TRP A 1 172 ? 21.755 8.282 -3.057 1.00 57.66 172 TRP A O 1
ATOM 1310 N N . PRO A 1 173 ? 22.263 6.075 -3.167 1.00 52.66 173 PRO A N 1
ATOM 1311 C CA . PRO A 1 173 ? 23.636 6.270 -2.734 1.00 52.66 173 PRO A CA 1
ATOM 1312 C C . PRO A 1 173 ? 24.287 7.254 -3.706 1.00 52.66 173 PRO A C 1
ATOM 1314 O O . PRO A 1 173 ? 24.209 7.078 -4.925 1.00 52.66 173 PRO A O 1
ATOM 1317 N N . ARG A 1 174 ? 24.867 8.347 -3.197 1.00 48.72 174 ARG A N 1
ATOM 1318 C CA . ARG A 1 174 ? 25.581 9.292 -4.062 1.00 48.72 174 ARG A CA 1
ATOM 1319 C C . ARG A 1 174 ? 26.660 8.492 -4.784 1.00 48.72 174 ARG A C 1
ATOM 1321 O O . ARG A 1 174 ? 27.541 7.954 -4.122 1.00 48.72 174 ARG A O 1
ATOM 1328 N N . SER A 1 175 ? 26.598 8.416 -6.115 1.00 44.53 175 SER A N 1
ATOM 1329 C CA . SER A 1 175 ? 27.676 7.818 -6.897 1.00 44.53 175 SER A CA 1
ATOM 1330 C C . SER A 1 175 ? 28.976 8.497 -6.475 1.00 44.53 175 SER A C 1
ATOM 1332 O O . SER A 1 175 ? 29.090 9.724 -6.601 1.00 44.53 175 SER A O 1
ATOM 1334 N N . SER A 1 176 ? 29.943 7.734 -5.969 1.00 39.56 176 SER A N 1
ATOM 1335 C CA . SER A 1 176 ? 31.317 8.206 -5.903 1.00 39.56 176 SER A CA 1
ATOM 1336 C C . SER A 1 176 ? 31.696 8.565 -7.334 1.00 39.56 176 SER A C 1
ATOM 1338 O O . SER A 1 176 ? 31.892 7.683 -8.169 1.00 39.56 176 SER A O 1
ATOM 1340 N N . ARG A 1 177 ? 31.714 9.864 -7.652 1.00 35.38 177 ARG A N 1
ATOM 1341 C CA . ARG A 1 177 ? 32.400 10.338 -8.847 1.00 35.38 177 ARG A CA 1
ATOM 1342 C C . ARG A 1 177 ? 33.823 9.825 -8.695 1.00 35.38 177 ARG A C 1
ATOM 1344 O O . ARG A 1 177 ? 34.530 10.271 -7.797 1.00 35.38 177 ARG A O 1
ATOM 1351 N N . ALA A 1 178 ? 34.189 8.840 -9.507 1.00 35.72 178 ALA A N 1
ATOM 1352 C CA . ALA A 1 178 ? 35.578 8.507 -9.725 1.00 35.72 178 ALA A CA 1
ATOM 1353 C C . ALA A 1 178 ? 36.204 9.770 -10.315 1.00 35.72 178 ALA A C 1
ATOM 1355 O O . ALA A 1 178 ? 35.962 10.121 -11.469 1.00 35.72 178 ALA A O 1
ATOM 1356 N N . THR A 1 179 ? 36.897 10.521 -9.466 1.00 36.06 179 THR A N 1
ATOM 1357 C CA . THR A 1 179 ? 37.796 11.584 -9.887 1.00 36.06 179 THR A CA 1
ATOM 1358 C C . THR A 1 179 ? 38.839 10.909 -10.769 1.00 36.06 179 THR A C 1
ATOM 1360 O O . THR A 1 179 ? 39.588 10.061 -10.287 1.00 36.06 179 THR A O 1
ATOM 1363 N N . THR A 1 180 ? 38.808 11.212 -12.062 1.00 38.19 180 THR A N 1
ATOM 1364 C CA . THR A 1 180 ? 39.932 10.963 -12.969 1.00 38.19 180 THR A CA 1
ATOM 1365 C C . THR A 1 180 ? 40.556 12.308 -13.276 1.00 38.19 180 THR A C 1
ATOM 1367 O O . THR A 1 180 ? 39.768 13.277 -13.398 1.00 38.19 180 THR A O 1
#

Mean predicted aligned error: 7.51 Å

Nearest PDB structures (foldseek):
  3a2p-assembly1_A  TM=8.615E-01  e=1.282E-06  Paenarthrobacter ureafaciens
  3a2q-assembly1_A  TM=8.594E-01  e=1.659E-06  Paenarthrobacter ureafaciens
  4yji-assembly1_A  TM=8.085E-01  e=1.216E-02  bacterium CSBL00001

Radius of gyration: 21.78 Å; Cα contacts (8 Å, |Δi|>4): 163; chains: 1; bounding box: 67×32×50 Å

Solvent-accessible surface area (backbone atoms only — not comparable to full-atom values): 11300 Å² total; per-residue (Å²): 123,100,64,76,81,67,54,85,89,72,55,80,90,82,78,92,67,96,44,71,66,56,44,21,46,46,47,63,72,65,77,62,89,56,93,83,60,91,74,81,79,86,74,70,98,60,54,41,52,58,56,76,71,53,83,84,71,76,45,81,44,69,49,70,74,70,56,55,61,90,46,78,64,54,69,69,60,52,48,54,54,51,53,52,44,53,55,45,36,76,74,60,29,50,63,44,76,26,50,57,78,57,49,36,63,63,25,54,52,38,52,48,35,53,69,32,52,60,41,32,61,53,52,51,53,49,18,72,74,70,73,52,65,90,41,82,94,71,32,58,73,69,57,44,53,48,37,62,50,18,74,70,59,45,72,68,58,46,70,44,81,64,61,60,62,95,57,81,64,66,49,67,73,78,75,78,77,78,84,124

Secondary structure (DSSP, 8-state):
--S--TTTT--------SSHHHHHHHHHHH--PPTT-S-PPPPPSS-HHHHTTS---S-EEEE--S-SSS-PPPHHHHHHHHHHHHHHHHTT-EEEE-B----HHHHHHHHHHHHHTTHHHHHHHHHHHHSPPSSTTTS-HHHHHHHHHHTT--HHHHSSPP---SS-S-BPPPP-----

Foldseek 3Di:
DVDAPQQPPPDDDADDDPDQLVRQVRCQVPLDDDVRHPDRDDDDPDRSNVVVPDDPPAEEAEQEQDDAAPDHDDPVNSVVSVVVLVVSVVVVYHYDHWAFHQPHPLLVQLSLLQNLACVLVVVVVVCVVPVDDDDVVPDPPVVSVSNVVNVVRDPCSNPPPRPGDPDDRTDDDPPPPPDD

pLDDT: mean 86.27, std 16.08, range [35.38, 98.5]